Protein AF-A0A9P6LUV6-F1 (afdb_monomer_lite)

Structure (mmCIF, N/CA/C/O backbone):
data_AF-A0A9P6LUV6-F1
#
_entry.id   AF-A0A9P6LUV6-F1
#
loop_
_atom_site.group_PDB
_atom_site.id
_atom_site.type_symbol
_atom_site.label_atom_id
_atom_site.label_alt_id
_atom_site.label_comp_id
_atom_site.label_asym_id
_atom_site.label_entity_id
_atom_site.label_seq_id
_atom_site.pdbx_PDB_ins_code
_atom_site.Cartn_x
_atom_site.Cartn_y
_atom_site.Cartn_z
_atom_site.occupancy
_atom_site.B_iso_or_equiv
_atom_site.auth_seq_id
_atom_site.auth_comp_id
_atom_site.auth_asym_id
_atom_site.auth_atom_id
_atom_site.pdbx_PDB_model_num
ATOM 1 N N . MET A 1 1 ? -61.443 -3.914 53.512 1.00 52.66 1 MET A N 1
ATOM 2 C CA . MET A 1 1 ? -60.178 -4.677 53.406 1.00 52.66 1 MET A CA 1
ATOM 3 C C . MET A 1 1 ? -59.319 -4.069 52.284 1.00 52.66 1 MET A C 1
ATOM 5 O O . MET A 1 1 ? -58.610 -4.786 51.595 1.00 52.66 1 MET A O 1
ATOM 9 N N . ASP A 1 2 ? -59.320 -2.738 52.113 1.00 56.41 2 ASP A N 1
ATOM 10 C CA . ASP A 1 2 ? -59.067 -2.132 50.787 1.00 56.41 2 ASP A CA 1
ATOM 11 C C . ASP A 1 2 ? -57.888 -1.152 50.721 1.00 56.41 2 ASP A C 1
ATOM 13 O O . ASP A 1 2 ? -57.607 -0.589 49.670 1.00 56.41 2 ASP A O 1
ATOM 17 N N . GLU A 1 3 ? -57.140 -0.972 51.809 1.00 55.66 3 GLU A N 1
ATOM 18 C CA . GLU A 1 3 ? -55.989 -0.052 51.823 1.00 55.66 3 GLU A CA 1
ATOM 19 C C . GLU A 1 3 ? -54.694 -0.706 51.301 1.00 55.66 3 GLU A C 1
ATOM 21 O O . GLU A 1 3 ? -53.788 -0.035 50.806 1.00 55.66 3 GLU A O 1
ATOM 26 N N . ASN A 1 4 ? -54.611 -2.041 51.351 1.00 57.88 4 ASN A N 1
ATOM 27 C CA . ASN A 1 4 ? -53.446 -2.786 50.865 1.00 57.88 4 ASN A CA 1
ATOM 28 C C . ASN A 1 4 ? -53.439 -2.985 49.340 1.00 57.88 4 ASN A C 1
ATOM 30 O O . ASN A 1 4 ? -52.373 -3.194 48.764 1.00 57.88 4 ASN A O 1
ATOM 34 N N . LEU A 1 5 ? -54.591 -2.872 48.666 1.00 53.03 5 LEU A N 1
ATOM 35 C CA . LEU A 1 5 ? -54.688 -3.094 47.219 1.00 53.03 5 LEU A CA 1
ATOM 36 C C . LEU A 1 5 ? -54.265 -1.855 46.402 1.00 53.03 5 LEU A C 1
ATOM 38 O O . LEU A 1 5 ? -53.640 -1.993 45.352 1.00 53.03 5 LEU A O 1
ATOM 42 N N . GLN A 1 6 ? -54.494 -0.642 46.921 1.00 56.50 6 GLN A N 1
ATOM 43 C CA . GLN A 1 6 ? -54.059 0.610 46.277 1.00 56.50 6 GLN A CA 1
ATOM 44 C C . GLN A 1 6 ? -52.544 0.860 46.383 1.00 56.50 6 GLN A C 1
ATOM 46 O O . GLN A 1 6 ? -51.944 1.420 45.463 1.00 56.50 6 GLN A O 1
ATOM 51 N N . LYS A 1 7 ? -51.886 0.399 47.458 1.00 58.19 7 LYS A N 1
ATOM 52 C CA . LYS A 1 7 ? -50.418 0.497 47.591 1.00 58.19 7 LYS A CA 1
ATOM 53 C C . LYS A 1 7 ? -49.669 -0.409 46.611 1.00 58.19 7 LYS A C 1
ATOM 55 O O . LYS A 1 7 ? -48.604 -0.022 46.133 1.00 58.19 7 LYS A O 1
ATOM 60 N N . ALA A 1 8 ? -50.231 -1.569 46.267 1.00 56.84 8 ALA A N 1
ATOM 61 C CA . ALA A 1 8 ? -49.635 -2.469 45.281 1.00 56.84 8 ALA A CA 1
ATOM 62 C C . ALA A 1 8 ? -49.630 -1.843 43.871 1.00 56.84 8 ALA A C 1
ATOM 64 O O . ALA A 1 8 ? -48.589 -1.828 43.215 1.00 56.84 8 ALA A O 1
ATOM 65 N N . GLN A 1 9 ? -50.738 -1.218 43.454 1.00 53.16 9 GLN A N 1
ATOM 66 C CA . GLN A 1 9 ? -50.874 -0.612 42.120 1.00 53.16 9 GLN A CA 1
ATOM 67 C C . GLN A 1 9 ? -49.987 0.629 41.907 1.00 53.16 9 GLN A C 1
ATOM 69 O O . GLN A 1 9 ? -49.451 0.822 40.817 1.00 53.16 9 GLN A O 1
ATOM 74 N N . HIS A 1 10 ? -49.745 1.437 42.946 1.00 52.91 10 HIS A N 1
ATOM 75 C CA . HIS A 1 10 ? -48.827 2.582 42.853 1.00 52.91 10 HIS A CA 1
ATOM 76 C C . HIS A 1 10 ? -47.339 2.189 42.809 1.00 52.91 10 HIS A C 1
ATOM 78 O O . HIS A 1 10 ? -46.513 2.961 42.316 1.00 52.91 10 HIS A O 1
ATOM 84 N N . SER A 1 11 ? -46.981 1.001 43.308 1.00 54.53 11 SER A N 1
ATOM 85 C CA . SER A 1 11 ? -45.591 0.527 43.316 1.00 54.53 11 SER A CA 1
ATOM 86 C C . SER A 1 11 ? -45.115 0.004 41.953 1.00 54.53 11 SER A C 1
ATOM 88 O O . SER A 1 11 ? -43.935 0.142 41.634 1.00 54.53 11 SER A O 1
ATOM 90 N N . ASP A 1 12 ? -46.023 -0.512 41.118 1.00 54.44 12 ASP A N 1
ATOM 91 C CA . ASP A 1 12 ? -45.704 -0.992 39.764 1.00 54.44 12 ASP A CA 1
ATOM 92 C C . ASP A 1 12 ? -45.531 0.146 38.749 1.00 54.44 12 ASP A C 1
ATOM 94 O O . ASP A 1 12 ? -44.697 0.059 37.847 1.00 54.44 12 ASP A O 1
ATOM 98 N N . GLN A 1 13 ? -46.250 1.260 38.921 1.00 54.97 13 GLN A N 1
ATOM 99 C CA . GLN A 1 13 ? -46.172 2.402 38.001 1.00 54.97 13 GLN A CA 1
ATOM 100 C C . GLN A 1 13 ? -44.868 3.212 38.133 1.00 54.97 13 GLN A C 1
ATOM 102 O O . GLN A 1 13 ? -44.456 3.861 37.174 1.00 54.97 13 GLN A O 1
ATOM 107 N N . ARG A 1 14 ? -44.182 3.151 39.286 1.00 56.62 14 ARG A N 1
ATOM 108 C CA . ARG A 1 14 ? -42.862 3.785 39.486 1.00 56.62 14 ARG A CA 1
ATOM 109 C C . ARG A 1 14 ? -41.686 2.956 38.969 1.00 56.62 14 ARG A C 1
ATOM 111 O O . ARG A 1 14 ? -40.679 3.536 38.583 1.00 56.62 14 ARG A O 1
ATOM 118 N N . LYS A 1 15 ? -41.808 1.627 38.917 1.00 57.47 15 LYS A N 1
ATOM 119 C CA . LYS A 1 15 ? -40.708 0.743 38.492 1.00 57.47 15 LYS A CA 1
ATOM 120 C C . LYS A 1 15 ? -40.454 0.776 36.985 1.00 57.47 15 LYS A C 1
ATOM 122 O O . LYS A 1 15 ? -39.311 0.609 36.571 1.00 57.47 15 LYS A O 1
ATOM 127 N N . GLN A 1 16 ? -41.490 1.009 36.173 1.00 58.38 16 GLN A N 1
ATOM 128 C CA . GLN A 1 16 ? -41.382 1.053 34.707 1.00 58.38 16 GLN A CA 1
ATOM 129 C C . GLN A 1 16 ? -40.469 2.175 34.165 1.00 58.38 16 GLN A C 1
ATOM 131 O O . GLN A 1 16 ? -39.605 1.872 33.341 1.00 58.38 16 GLN A O 1
ATOM 136 N N . PRO A 1 17 ? -40.581 3.449 34.597 1.00 64.50 17 PRO A N 1
ATOM 137 C CA . PRO A 1 17 ? -39.689 4.501 34.104 1.00 64.50 17 PRO A CA 1
ATOM 138 C C . PRO A 1 17 ? -38.234 4.308 34.557 1.00 64.50 17 PRO A C 1
ATOM 140 O O . PRO A 1 17 ? -37.320 4.567 33.777 1.00 64.50 17 PRO A O 1
ATOM 143 N N . GLU A 1 18 ? -38.001 3.792 35.770 1.00 70.44 18 GLU A N 1
ATOM 144 C CA . GLU A 1 18 ? -36.648 3.502 36.268 1.00 70.44 18 GLU A CA 1
ATOM 145 C C . GLU A 1 18 ? -35.969 2.383 35.466 1.00 70.44 18 GLU A C 1
ATOM 147 O O . GLU A 1 18 ? -34.799 2.511 35.102 1.00 70.44 18 GLU A O 1
ATOM 152 N N . THR A 1 19 ? -36.705 1.324 35.101 1.00 75.00 19 THR A N 1
ATOM 153 C CA . THR A 1 19 ? -36.154 0.241 34.264 1.00 75.00 19 THR A CA 1
ATOM 154 C C . THR A 1 19 ? -35.864 0.694 32.834 1.00 75.00 19 THR A C 1
ATOM 156 O O . THR A 1 19 ? -34.840 0.294 32.272 1.00 75.00 19 THR A O 1
ATOM 159 N N . LEU A 1 20 ? -36.700 1.556 32.241 1.00 80.06 20 LEU A N 1
ATOM 160 C CA . LEU A 1 20 ? -36.419 2.128 30.918 1.00 80.06 20 LEU A CA 1
ATOM 161 C C . LEU A 1 20 ? -35.181 3.033 30.930 1.00 80.06 20 LEU A C 1
ATOM 163 O O . LEU A 1 20 ? -34.317 2.893 30.063 1.00 80.06 20 LEU A O 1
ATOM 167 N N . GLN A 1 21 ? -35.065 3.920 31.921 1.00 84.69 21 GLN A N 1
ATOM 168 C CA . GLN A 1 21 ? -33.916 4.820 32.062 1.00 84.69 21 GLN A CA 1
ATOM 169 C C . GLN A 1 21 ? -32.615 4.032 32.277 1.00 84.69 21 GLN A C 1
ATOM 171 O O . GLN A 1 21 ? -31.591 4.322 31.657 1.00 84.69 21 GLN A O 1
ATOM 176 N N . GLN A 1 22 ? -32.659 2.995 33.117 1.00 85.50 22 GLN A N 1
ATOM 177 C CA . GLN A 1 22 ? -31.510 2.131 33.374 1.00 85.50 22 GLN A CA 1
ATOM 178 C C . GLN A 1 22 ? -31.094 1.360 32.114 1.00 85.50 22 GLN A C 1
ATOM 180 O O . GLN A 1 22 ? -29.905 1.289 31.808 1.00 85.50 22 GLN A O 1
ATOM 185 N N . THR A 1 23 ? -32.062 0.873 31.330 1.00 86.12 23 THR A N 1
ATOM 186 C CA . THR A 1 23 ? -31.795 0.190 30.053 1.00 86.12 23 THR A CA 1
ATOM 187 C C . THR A 1 23 ? -31.146 1.125 29.030 1.00 86.12 23 THR A C 1
ATOM 189 O O . THR A 1 23 ? -30.171 0.738 28.386 1.00 86.12 23 THR A O 1
ATOM 192 N N . GLN A 1 24 ? -31.630 2.366 28.903 1.00 86.81 24 GLN A N 1
ATOM 193 C CA . GLN A 1 24 ? -31.036 3.362 28.002 1.00 86.81 24 GLN A CA 1
ATOM 194 C C . GLN A 1 24 ? -29.596 3.704 28.399 1.00 86.81 24 GLN A C 1
ATOM 196 O O . GLN A 1 24 ? -28.708 3.709 27.546 1.00 86.81 24 GLN A O 1
ATOM 201 N N . ASN A 1 25 ? -29.341 3.909 29.694 1.00 91.12 25 ASN A N 1
ATOM 202 C CA . ASN A 1 25 ? -27.996 4.195 30.192 1.00 91.12 25 ASN A CA 1
ATOM 203 C C . ASN A 1 25 ? -27.034 3.024 29.940 1.00 91.12 25 ASN A C 1
ATOM 205 O O . ASN A 1 25 ? -25.906 3.241 29.498 1.00 91.12 25 ASN A O 1
ATOM 209 N N . SER A 1 26 ? -27.476 1.780 30.157 1.00 91.38 26 SER A N 1
ATOM 210 C CA . SER A 1 26 ? -26.666 0.591 29.861 1.00 91.38 26 SER A CA 1
ATOM 211 C C . SER A 1 26 ? -26.374 0.442 28.367 1.00 91.38 26 SER A C 1
ATOM 213 O O . SER A 1 26 ? -25.242 0.128 28.002 1.00 91.38 26 SER A O 1
ATOM 215 N N . GLN A 1 27 ? -27.346 0.713 27.489 1.00 91.38 27 GLN A N 1
ATOM 216 C CA . GLN A 1 27 ? -27.121 0.702 26.037 1.00 91.38 27 GLN A CA 1
ATOM 217 C C . GLN A 1 27 ? -26.120 1.781 25.608 1.00 91.38 27 GLN A C 1
ATOM 219 O O . GLN A 1 27 ? -25.226 1.510 24.806 1.00 91.38 27 GLN A O 1
ATOM 224 N N . GLN A 1 28 ? -26.223 2.987 26.172 1.00 92.00 28 GLN A N 1
ATOM 225 C CA . GLN A 1 28 ? -25.300 4.079 25.872 1.00 92.00 28 GLN A CA 1
ATOM 226 C C . GLN A 1 28 ? -23.874 3.771 26.352 1.00 92.00 28 GLN A C 1
ATOM 228 O O . GLN A 1 28 ? -22.917 4.022 25.620 1.00 92.00 28 GLN A O 1
ATOM 233 N N . GLN A 1 29 ? -23.722 3.171 27.537 1.00 93.06 29 GLN A N 1
ATOM 234 C CA . GLN A 1 29 ? -22.423 2.713 28.042 1.00 93.06 29 GLN A CA 1
ATOM 235 C C . GLN A 1 29 ? -21.821 1.611 27.165 1.00 93.06 29 GLN A C 1
ATOM 237 O O . GLN A 1 29 ? -20.643 1.683 26.823 1.00 93.06 29 GLN A O 1
ATOM 242 N N . GLN A 1 30 ? -22.620 0.625 26.742 1.00 93.19 30 GLN A N 1
ATOM 243 C CA . GLN A 1 30 ? -22.154 -0.423 25.827 1.00 93.19 30 GLN A CA 1
ATOM 244 C C . GLN A 1 30 ? -21.704 0.153 24.482 1.00 93.19 30 GLN A C 1
ATOM 246 O O . GLN A 1 30 ? -20.678 -0.265 23.947 1.00 93.19 30 GLN A O 1
ATOM 251 N N . LEU A 1 31 ? -22.438 1.128 23.938 1.00 92.94 31 LEU A N 1
ATOM 252 C CA . LEU A 1 31 ? -22.047 1.796 22.700 1.00 92.94 31 LEU A CA 1
ATOM 253 C C . LEU A 1 31 ? -20.719 2.546 22.865 1.00 92.94 31 LEU A C 1
ATOM 255 O O . LEU A 1 31 ? -19.841 2.417 22.015 1.00 92.94 31 LEU A O 1
ATOM 259 N N . GLN A 1 32 ? -20.542 3.277 23.969 1.00 91.75 32 GLN A N 1
ATOM 260 C CA . GLN A 1 32 ? -19.281 3.966 24.264 1.00 91.75 32 GLN A CA 1
ATOM 261 C C . GLN A 1 32 ? -18.108 2.992 24.397 1.00 91.75 32 GLN A C 1
ATOM 263 O O . GLN A 1 32 ? -17.051 3.246 23.826 1.00 91.75 32 GLN A O 1
ATOM 268 N N . GLN A 1 33 ? -18.301 1.863 25.084 1.00 92.31 33 GLN A N 1
ATOM 269 C CA . GLN A 1 33 ? -17.275 0.824 25.202 1.00 92.31 33 GLN A CA 1
ATOM 270 C C . GLN A 1 33 ? -16.895 0.245 23.837 1.00 92.31 33 GLN A C 1
ATOM 272 O O . GLN A 1 33 ? -15.712 0.092 23.553 1.00 92.31 33 GLN A O 1
ATOM 277 N N . ARG A 1 34 ? -17.870 -0.013 22.955 1.00 89.69 34 ARG A N 1
ATOM 278 C CA . ARG A 1 34 ? -17.589 -0.501 21.594 1.00 89.69 34 ARG A CA 1
ATOM 279 C C . ARG A 1 34 ? -16.807 0.512 20.764 1.00 89.69 34 ARG A C 1
ATOM 281 O O . ARG A 1 34 ? -15.860 0.124 20.093 1.00 89.69 34 ARG A O 1
ATOM 288 N N . ILE A 1 35 ? -17.178 1.791 20.830 1.00 88.94 35 ILE A N 1
ATOM 289 C CA . ILE A 1 35 ? -16.465 2.864 20.120 1.00 88.94 35 ILE A CA 1
ATOM 290 C C . ILE A 1 35 ? -15.017 2.962 20.616 1.00 88.94 35 ILE A C 1
ATOM 292 O O . ILE A 1 35 ? -14.101 3.083 19.808 1.00 88.94 35 ILE A O 1
ATOM 296 N N . GLN A 1 36 ? -14.804 2.883 21.932 1.00 90.25 36 GLN A N 1
ATOM 297 C CA . GLN A 1 36 ? -13.462 2.905 22.516 1.00 90.25 36 GLN A CA 1
ATOM 298 C C . GLN A 1 36 ? -12.642 1.682 22.106 1.00 90.25 36 GLN A C 1
ATOM 300 O O . GLN A 1 36 ? -11.489 1.846 21.720 1.00 90.25 36 GLN A O 1
ATOM 305 N N . GLN A 1 37 ? -13.238 0.487 22.124 1.00 86.12 37 GLN A N 1
ATOM 306 C CA . GLN A 1 37 ? -12.559 -0.732 21.693 1.00 86.12 37 GLN A CA 1
ATOM 307 C C . GLN A 1 37 ? -12.126 -0.632 20.227 1.00 86.12 37 GLN A C 1
ATOM 309 O O . GLN A 1 37 ? -10.956 -0.819 19.927 1.00 86.12 37 GLN A O 1
ATOM 314 N N . GLN A 1 38 ? -13.027 -0.222 19.330 1.00 78.56 38 GLN A N 1
ATOM 315 C CA . GLN A 1 38 ? -12.698 -0.038 17.912 1.00 78.56 38 GLN A CA 1
ATOM 316 C C . GLN A 1 38 ? -11.600 1.011 17.692 1.00 78.56 38 GLN A C 1
ATOM 318 O O . GLN A 1 38 ? -10.758 0.859 16.807 1.00 78.56 38 GLN A O 1
ATOM 323 N N . ALA A 1 39 ? -11.604 2.086 18.484 1.00 78.94 39 ALA A N 1
ATOM 324 C CA . ALA A 1 39 ? -10.550 3.090 18.427 1.00 78.94 39 ALA A CA 1
ATOM 325 C C . ALA A 1 39 ? -9.199 2.517 18.885 1.00 78.94 39 ALA A C 1
ATOM 327 O O . ALA A 1 39 ? -8.187 2.787 18.240 1.00 78.94 39 ALA A O 1
ATOM 328 N N . GLN A 1 40 ? -9.188 1.711 19.950 1.00 77.69 40 GLN A N 1
ATOM 329 C CA . GLN A 1 40 ? -7.978 1.064 20.452 1.00 77.69 40 GLN A CA 1
ATOM 330 C C . GLN A 1 40 ? -7.428 0.046 19.449 1.00 77.69 40 GLN A C 1
ATOM 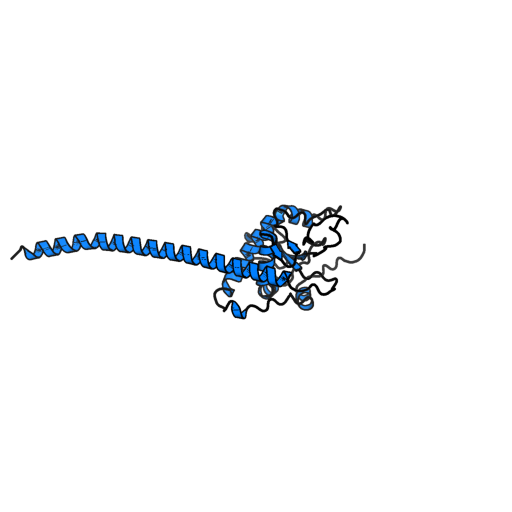332 O O . GLN A 1 40 ? -6.249 0.115 19.113 1.00 77.69 40 GLN A O 1
ATOM 337 N N . ASP A 1 41 ? -8.286 -0.804 18.883 1.00 75.88 41 ASP A N 1
ATOM 338 C CA . ASP A 1 41 ? -7.900 -1.799 17.875 1.00 75.88 41 ASP A CA 1
ATOM 339 C C . ASP A 1 41 ? -7.228 -1.125 16.664 1.00 75.88 41 ASP A C 1
ATOM 341 O O . ASP A 1 41 ? -6.227 -1.607 16.131 1.00 75.88 41 ASP A O 1
ATOM 345 N N . LYS A 1 42 ? -7.736 0.048 16.256 1.00 76.12 42 LYS A N 1
ATOM 346 C CA . LYS A 1 42 ? -7.147 0.846 15.173 1.00 76.12 42 LYS A CA 1
ATOM 347 C C . LYS A 1 42 ? -5.772 1.411 15.537 1.00 76.12 42 LYS A C 1
ATOM 349 O O . LYS A 1 42 ? -4.893 1.458 14.677 1.00 76.12 42 LYS A O 1
ATOM 354 N N . ILE A 1 43 ? -5.585 1.862 16.777 1.00 77.00 43 ILE A N 1
ATOM 355 C CA . ILE A 1 43 ? -4.285 2.350 17.261 1.00 77.00 43 ILE A CA 1
ATOM 356 C C . ILE A 1 43 ? -3.274 1.203 17.268 1.00 77.00 43 ILE A C 1
ATOM 358 O O . ILE A 1 43 ? -2.185 1.347 16.711 1.00 77.00 43 ILE A O 1
ATOM 362 N N . ASP A 1 44 ? -3.649 0.058 17.833 1.00 74.31 44 ASP A N 1
ATOM 363 C CA . ASP A 1 44 ? -2.780 -1.114 17.926 1.00 74.31 44 ASP A CA 1
ATOM 364 C C . ASP A 1 44 ? -2.373 -1.598 16.527 1.00 74.31 44 ASP A C 1
ATOM 366 O O . ASP A 1 44 ? -1.195 -1.849 16.260 1.00 74.31 44 ASP A O 1
ATOM 370 N N . TYR A 1 45 ? -3.319 -1.609 15.586 1.00 75.00 45 TYR A N 1
ATOM 371 C CA . TYR A 1 45 ? -3.061 -1.922 14.184 1.00 75.00 45 TYR A CA 1
ATOM 372 C C . TYR A 1 45 ? -2.054 -0.963 13.525 1.00 75.00 45 TYR A C 1
ATOM 374 O O . TYR A 1 45 ? -1.108 -1.398 12.860 1.00 75.00 45 TYR A O 1
ATOM 382 N N . GLN A 1 46 ? -2.199 0.346 13.748 1.00 74.75 46 GLN A N 1
ATOM 383 C CA . GLN A 1 46 ? -1.258 1.342 13.224 1.00 74.75 46 GLN A CA 1
ATOM 384 C C . GLN A 1 46 ? 0.145 1.191 13.821 1.00 74.75 46 GLN A C 1
ATOM 386 O O . GLN A 1 46 ? 1.136 1.338 13.101 1.00 74.75 46 GLN A O 1
ATOM 391 N N . ILE A 1 47 ? 0.243 0.861 15.112 1.00 79.50 47 ILE A N 1
ATOM 392 C CA . ILE A 1 47 ? 1.523 0.575 15.771 1.00 79.50 47 ILE A CA 1
ATOM 393 C C . ILE A 1 47 ? 2.194 -0.631 15.107 1.00 79.50 47 ILE A C 1
ATOM 395 O O . ILE A 1 47 ? 3.381 -0.565 14.778 1.00 79.50 47 ILE A O 1
ATOM 399 N N . VAL A 1 48 ? 1.443 -1.705 14.845 1.00 76.94 48 VAL A N 1
ATOM 400 C CA . VAL A 1 48 ? 1.962 -2.904 14.166 1.00 76.94 48 VAL A CA 1
ATOM 401 C C . VAL A 1 48 ? 2.509 -2.565 12.780 1.00 76.94 48 VAL A C 1
ATOM 403 O O . VAL A 1 48 ? 3.622 -2.974 12.443 1.00 76.94 48 VAL A O 1
ATOM 406 N N . ILE A 1 49 ? 1.774 -1.782 11.988 1.00 74.31 49 ILE A N 1
ATOM 407 C CA . ILE A 1 49 ? 2.248 -1.326 10.674 1.00 74.31 49 ILE A CA 1
ATOM 408 C C . ILE A 1 49 ? 3.542 -0.522 10.810 1.00 74.31 49 ILE A C 1
ATOM 410 O O . ILE A 1 49 ? 4.505 -0.781 10.087 1.00 74.31 49 ILE A O 1
ATOM 414 N N . HIS A 1 50 ? 3.595 0.422 11.753 1.00 75.94 50 HIS A N 1
ATOM 415 C CA . HIS A 1 50 ? 4.779 1.250 11.959 1.00 75.94 50 HIS A CA 1
ATOM 416 C C . HIS A 1 50 ? 6.012 0.407 12.309 1.00 75.94 50 HIS A C 1
ATOM 418 O O . HIS A 1 50 ? 7.081 0.599 11.728 1.00 75.94 50 HIS A O 1
ATOM 424 N N . LEU A 1 51 ? 5.862 -0.572 13.205 1.00 76.62 51 LEU A N 1
ATOM 425 C CA . LEU A 1 51 ? 6.941 -1.490 13.576 1.00 76.62 51 LEU A CA 1
ATOM 426 C C . LEU A 1 51 ? 7.434 -2.318 12.380 1.00 76.62 51 LEU A C 1
ATOM 428 O O . LEU A 1 51 ? 8.640 -2.514 12.225 1.00 76.62 51 LEU A O 1
ATOM 432 N N . ARG A 1 52 ? 6.532 -2.755 11.494 1.00 77.44 52 ARG A N 1
ATOM 433 C CA . ARG A 1 52 ? 6.909 -3.484 10.270 1.00 77.44 52 ARG A CA 1
ATOM 434 C C . ARG A 1 52 ? 7.683 -2.616 9.290 1.00 77.44 52 ARG A C 1
ATOM 436 O O . ARG A 1 52 ? 8.677 -3.077 8.735 1.00 77.44 52 ARG A O 1
ATOM 443 N N . ILE A 1 53 ? 7.271 -1.362 9.116 1.00 79.00 53 ILE A N 1
ATOM 444 C CA . ILE A 1 53 ? 8.000 -0.395 8.287 1.00 79.00 53 ILE A CA 1
ATOM 445 C C . ILE A 1 53 ? 9.428 -0.219 8.817 1.00 79.00 53 ILE A C 1
ATOM 447 O O . ILE A 1 53 ? 10.384 -0.297 8.046 1.00 79.00 53 ILE A O 1
ATOM 451 N N . GLN A 1 54 ? 9.584 -0.049 10.134 1.00 75.56 54 GLN A N 1
ATOM 452 C CA . GLN A 1 54 ? 10.903 0.056 10.765 1.00 75.56 54 GLN A CA 1
ATOM 453 C C . GLN A 1 54 ? 11.753 -1.193 10.499 1.00 75.56 54 GLN A C 1
ATOM 455 O O . GLN A 1 54 ? 12.913 -1.069 10.115 1.00 75.56 54 GLN A O 1
ATOM 460 N N . ALA A 1 55 ? 11.191 -2.395 10.654 1.00 74.94 55 ALA A N 1
ATOM 461 C CA . ALA A 1 55 ? 11.911 -3.646 10.404 1.00 74.94 55 ALA A CA 1
ATOM 462 C C . ALA A 1 55 ? 12.377 -3.778 8.941 1.00 74.94 55 ALA A C 1
ATOM 464 O O . ALA A 1 55 ? 13.530 -4.133 8.683 1.00 74.94 55 ALA A O 1
ATOM 465 N N . LEU A 1 56 ? 11.509 -3.436 7.984 1.00 75.12 56 LEU A N 1
ATOM 466 C CA . LEU A 1 56 ? 11.816 -3.491 6.552 1.00 75.12 56 LEU A CA 1
ATOM 467 C C . LEU A 1 56 ? 12.955 -2.541 6.177 1.00 75.12 56 LEU A C 1
ATOM 469 O O . LEU A 1 56 ? 13.895 -2.943 5.494 1.00 75.12 56 LEU A O 1
ATOM 473 N N . LEU A 1 57 ? 12.905 -1.304 6.672 1.00 72.50 57 LEU A N 1
ATOM 474 C CA . LEU A 1 57 ? 13.906 -0.281 6.370 1.00 72.50 57 LEU A CA 1
ATOM 475 C C . LEU A 1 57 ? 15.228 -0.487 7.132 1.00 72.50 57 LEU A C 1
ATOM 477 O O . LEU A 1 57 ? 16.286 -0.135 6.618 1.00 72.50 57 LEU A O 1
ATOM 481 N N . ASN A 1 58 ? 15.194 -1.088 8.327 1.00 71.62 58 ASN A N 1
ATOM 482 C CA . ASN A 1 58 ? 16.398 -1.418 9.104 1.00 71.62 58 ASN A CA 1
ATOM 483 C C . ASN A 1 58 ? 17.118 -2.682 8.610 1.00 71.62 58 ASN A C 1
ATOM 485 O O . ASN A 1 58 ? 18.222 -2.974 9.073 1.00 71.62 58 ASN A O 1
ATOM 489 N N . THR A 1 59 ? 16.525 -3.446 7.689 1.00 67.81 59 THR A N 1
ATOM 490 C CA . THR A 1 59 ? 17.194 -4.614 7.110 1.00 67.81 59 THR A CA 1
ATOM 491 C C . THR A 1 59 ? 18.393 -4.132 6.287 1.00 67.81 59 THR A C 1
ATOM 493 O O . THR A 1 59 ? 18.202 -3.337 5.359 1.00 67.81 59 THR A O 1
ATOM 496 N N . PRO A 1 60 ? 19.630 -4.578 6.584 1.00 59.03 60 PRO A N 1
ATOM 497 C CA . PRO A 1 60 ? 20.814 -4.086 5.896 1.00 59.03 60 PRO A CA 1
ATOM 498 C C . PRO A 1 60 ? 20.668 -4.321 4.395 1.00 59.03 60 PRO A C 1
ATOM 500 O O . PRO A 1 60 ? 20.393 -5.434 3.946 1.00 59.03 60 PRO A O 1
ATOM 503 N N . SER A 1 61 ? 20.825 -3.252 3.620 1.00 56.50 61 SER A N 1
ATOM 504 C CA . SER A 1 61 ? 21.002 -3.328 2.176 1.00 56.50 61 SER A CA 1
ATOM 505 C C . SER A 1 61 ? 22.294 -4.097 1.920 1.00 56.50 61 SER A C 1
ATOM 507 O O . SER A 1 61 ? 23.382 -3.528 1.995 1.00 56.50 61 SER A O 1
ATOM 509 N N . GLN A 1 62 ? 22.196 -5.406 1.675 1.00 52.47 62 GLN A N 1
ATOM 510 C CA . GLN A 1 62 ? 23.275 -6.118 0.995 1.00 52.47 62 GLN A CA 1
ATOM 511 C C . GLN A 1 62 ? 23.524 -5.396 -0.335 1.00 52.47 62 GLN A C 1
ATOM 513 O O . GLN A 1 62 ? 22.585 -4.841 -0.904 1.00 52.47 62 GLN A O 1
ATOM 518 N N . GLU A 1 63 ? 24.768 -5.371 -0.810 1.00 48.91 63 GLU A N 1
ATOM 519 C CA . GLU A 1 63 ? 25.223 -4.697 -2.041 1.00 48.91 63 GLU A CA 1
ATOM 520 C C . GLU A 1 63 ? 24.627 -5.302 -3.336 1.00 48.91 63 GLU A C 1
ATOM 522 O O . GLU A 1 63 ? 25.296 -5.448 -4.355 1.00 48.91 63 GLU A O 1
ATOM 527 N N . LEU A 1 64 ? 23.363 -5.709 -3.313 1.00 48.22 64 LEU A N 1
ATOM 528 C CA . LEU A 1 64 ? 22.628 -6.220 -4.448 1.00 48.22 64 LEU A CA 1
ATOM 529 C C . LEU A 1 64 ? 21.989 -5.044 -5.175 1.00 48.22 64 LEU A C 1
ATOM 531 O O . LEU A 1 64 ? 21.236 -4.255 -4.612 1.00 48.22 64 LEU A O 1
ATOM 535 N N . THR A 1 65 ? 22.268 -4.965 -6.468 1.00 52.91 65 THR A N 1
ATOM 536 C CA . THR A 1 65 ? 21.771 -3.968 -7.427 1.00 52.91 65 THR A CA 1
ATOM 537 C C . THR A 1 65 ? 20.251 -4.043 -7.654 1.00 52.91 65 THR A C 1
ATOM 539 O O . THR A 1 65 ? 19.733 -3.427 -8.581 1.00 52.91 65 THR A O 1
ATOM 542 N N . ILE A 1 66 ? 19.531 -4.837 -6.858 1.00 56.09 66 ILE A N 1
ATOM 543 C CA . ILE A 1 66 ? 18.163 -5.255 -7.135 1.00 56.09 66 ILE A CA 1
ATOM 544 C C . ILE A 1 66 ? 17.191 -4.514 -6.207 1.00 56.09 66 ILE A C 1
ATOM 546 O O . ILE A 1 66 ? 17.328 -4.618 -4.985 1.00 56.09 66 ILE A O 1
ATOM 550 N N . PRO A 1 67 ? 16.193 -3.791 -6.747 1.00 63.12 67 PRO A N 1
ATOM 551 C CA . PRO A 1 67 ? 15.185 -3.121 -5.934 1.00 63.12 67 PRO A CA 1
ATOM 552 C C . PRO A 1 67 ? 14.382 -4.130 -5.104 1.00 63.12 67 PRO A C 1
ATOM 554 O O . PRO A 1 67 ? 13.720 -5.013 -5.647 1.00 63.12 67 PRO A O 1
ATOM 557 N N . ARG A 1 68 ? 14.431 -3.995 -3.776 1.00 75.75 68 ARG A N 1
ATOM 558 C CA . ARG A 1 68 ? 13.727 -4.877 -2.820 1.00 75.75 68 ARG A CA 1
ATOM 559 C C . ARG A 1 68 ? 12.382 -4.332 -2.342 1.00 75.75 68 ARG A C 1
ATOM 561 O O . ARG A 1 68 ? 11.593 -5.057 -1.740 1.00 75.75 68 ARG A O 1
ATOM 568 N N . LEU A 1 69 ? 12.148 -3.043 -2.561 1.00 84.38 69 LEU A N 1
ATOM 569 C CA . LEU A 1 69 ? 10.925 -2.357 -2.178 1.00 84.38 69 LEU A CA 1
ATOM 570 C C . LEU A 1 69 ? 10.031 -2.217 -3.401 1.00 84.38 69 LEU A C 1
ATOM 572 O O . LEU A 1 69 ? 10.495 -1.811 -4.467 1.00 84.38 69 LEU A O 1
ATOM 576 N N . PHE A 1 70 ? 8.750 -2.525 -3.248 1.00 89.44 70 PHE A N 1
ATOM 577 C CA . PHE A 1 70 ? 7.770 -2.297 -4.298 1.00 89.44 70 PHE A CA 1
ATOM 578 C C . PHE A 1 70 ? 6.409 -1.915 -3.733 1.00 89.44 70 PHE A C 1
ATOM 580 O O . PHE A 1 70 ? 6.051 -2.242 -2.603 1.00 89.44 70 PHE A O 1
ATOM 587 N N . ILE A 1 71 ? 5.637 -1.234 -4.568 1.00 91.19 71 ILE A N 1
ATOM 588 C CA . ILE A 1 71 ? 4.243 -0.878 -4.334 1.00 91.19 71 ILE A CA 1
ATOM 589 C C . ILE A 1 71 ? 3.396 -1.497 -5.438 1.00 91.19 71 ILE A C 1
ATOM 591 O O . ILE A 1 71 ? 3.877 -1.719 -6.547 1.00 91.19 71 ILE A O 1
ATOM 595 N N . VAL A 1 72 ? 2.128 -1.764 -5.154 1.00 91.50 72 VAL A N 1
ATOM 596 C CA . VAL A 1 72 ? 1.171 -2.226 -6.160 1.00 91.50 72 VAL A CA 1
ATOM 597 C C . VAL A 1 72 ? 0.030 -1.232 -6.201 1.00 91.50 72 VAL A C 1
ATOM 599 O O . VAL A 1 72 ? -0.538 -0.921 -5.159 1.00 91.50 72 VAL A O 1
ATOM 602 N N . LEU A 1 73 ? -0.272 -0.716 -7.390 1.00 90.19 73 LEU A N 1
ATOM 603 C CA . LEU A 1 73 ? -1.358 0.237 -7.599 1.00 90.19 73 LEU A CA 1
ATOM 604 C C . LEU A 1 73 ? -2.340 -0.302 -8.637 1.00 90.19 73 LEU A C 1
ATOM 606 O O . LEU A 1 73 ? -1.918 -0.978 -9.586 1.00 90.19 73 LEU A O 1
ATOM 610 N N . PRO A 1 74 ? -3.632 0.027 -8.502 1.00 88.88 74 PRO A N 1
ATOM 611 C CA . PRO A 1 74 ? -4.602 -0.303 -9.521 1.00 88.88 74 PRO A CA 1
ATOM 612 C C . PRO A 1 74 ? -4.348 0.476 -10.822 1.00 88.88 74 PRO A C 1
ATOM 614 O O . PRO A 1 74 ? -3.819 1.590 -10.810 1.00 88.88 74 PRO A O 1
ATOM 617 N N . THR A 1 75 ? -4.712 -0.107 -11.966 1.00 83.31 75 THR A N 1
ATOM 618 C CA . THR A 1 75 ? -4.521 0.505 -13.296 1.00 83.31 75 THR A CA 1
ATOM 619 C C . THR A 1 75 ? -5.641 1.468 -13.688 1.00 83.31 75 THR A C 1
ATOM 621 O O . THR A 1 75 ? -5.450 2.280 -14.590 1.00 83.31 75 THR A O 1
ATOM 624 N N . ASP A 1 76 ? -6.785 1.420 -13.001 1.00 72.44 76 ASP A N 1
ATOM 625 C CA . ASP A 1 76 ? -7.950 2.272 -13.245 1.00 72.44 76 ASP A CA 1
ATOM 626 C C . ASP A 1 76 ? -8.492 2.833 -11.923 1.00 72.44 76 ASP A C 1
ATOM 628 O O . ASP A 1 76 ? -8.625 2.124 -10.931 1.00 72.44 76 ASP A O 1
ATOM 632 N N . THR A 1 77 ? -8.878 4.106 -11.943 1.00 61.50 77 THR A N 1
ATOM 633 C CA . THR A 1 77 ? -9.571 4.805 -10.852 1.00 61.50 77 THR A CA 1
ATOM 634 C C . THR A 1 77 ? -10.958 4.230 -10.533 1.00 61.50 77 THR A C 1
ATOM 636 O O . THR A 1 77 ? -11.485 4.470 -9.452 1.00 61.50 77 THR A O 1
ATOM 639 N N . GLY A 1 78 ? -11.580 3.476 -11.442 1.00 58.56 78 GLY A N 1
ATOM 640 C CA . GLY A 1 78 ? -12.905 2.881 -11.239 1.00 58.56 78 GLY A CA 1
ATOM 641 C C . GLY A 1 78 ? -12.925 1.522 -10.533 1.00 58.56 78 GLY A C 1
ATOM 642 O O . GLY A 1 78 ? -14.000 0.932 -10.434 1.00 58.56 78 GLY A O 1
ATOM 643 N N . PHE A 1 79 ? -11.783 0.983 -10.091 1.00 64.94 79 PHE A N 1
ATOM 644 C CA . PHE A 1 79 ? -11.703 -0.436 -9.719 1.00 64.94 79 PHE A CA 1
ATOM 645 C C . PHE A 1 79 ? -12.571 -0.824 -8.505 1.00 64.94 79 PHE A C 1
ATOM 647 O O . PHE A 1 79 ? -13.184 -1.887 -8.546 1.00 64.94 79 PHE A O 1
ATOM 654 N N . ILE A 1 80 ? -12.711 0.033 -7.482 1.00 58.19 80 ILE A N 1
ATOM 655 C CA . ILE A 1 80 ? -13.571 -0.253 -6.309 1.00 58.19 80 ILE A CA 1
ATOM 656 C C . ILE A 1 80 ? -15.052 -0.317 -6.708 1.00 58.19 80 ILE A C 1
ATOM 658 O O . ILE A 1 80 ? -15.832 -1.075 -6.137 1.00 58.19 80 ILE A O 1
ATOM 662 N N . CYS A 1 81 ? -15.455 0.446 -7.727 1.00 52.50 81 CYS A N 1
ATOM 663 C CA . CYS A 1 81 ? -16.850 0.555 -8.151 1.00 52.50 81 CYS A CA 1
ATOM 664 C C . CYS A 1 81 ? -17.260 -0.465 -9.227 1.00 52.50 81 CYS A C 1
ATOM 666 O O . CYS A 1 81 ? -18.409 -0.442 -9.680 1.00 52.50 81 CYS A O 1
ATOM 668 N N . ARG A 1 82 ? -16.361 -1.353 -9.676 1.00 59.09 82 ARG A N 1
ATOM 669 C CA . ARG A 1 82 ? -16.687 -2.343 -10.714 1.00 59.09 82 ARG A CA 1
ATOM 670 C C . ARG A 1 82 ? -17.509 -3.496 -10.135 1.00 59.09 82 ARG A C 1
ATOM 672 O O . ARG A 1 82 ? -17.043 -4.260 -9.291 1.00 59.09 82 ARG A O 1
ATOM 679 N N . GLN A 1 83 ? -18.724 -3.677 -10.655 1.00 50.09 83 GLN A N 1
ATOM 680 C CA . GLN A 1 83 ? -19.514 -4.881 -10.393 1.00 50.09 83 GLN A CA 1
ATOM 681 C C . GLN A 1 83 ? -18.790 -6.100 -10.989 1.00 50.09 83 GLN A C 1
ATOM 683 O O . GLN A 1 83 ? -18.641 -6.200 -12.206 1.00 50.09 83 GLN A O 1
ATOM 688 N N . GLY A 1 84 ? -18.313 -7.005 -10.130 1.00 56.62 84 GLY A N 1
ATOM 689 C CA . GLY A 1 84 ? -17.597 -8.225 -10.532 1.00 56.62 84 GLY A CA 1
ATOM 690 C C . GLY A 1 84 ? -16.194 -8.396 -9.940 1.00 56.62 84 GLY A C 1
ATOM 691 O O . GLY A 1 84 ? -15.569 -9.419 -10.203 1.00 56.62 84 GLY A O 1
ATOM 692 N N . GLY A 1 85 ? -15.723 -7.443 -9.128 1.00 56.47 85 GLY A N 1
ATOM 693 C CA . GLY A 1 85 ? -14.416 -7.513 -8.471 1.00 56.47 85 GLY A CA 1
ATOM 694 C C . GLY A 1 85 ? -13.231 -7.240 -9.411 1.00 56.47 85 GLY A C 1
ATOM 695 O O . GLY A 1 85 ? -13.420 -7.039 -10.616 1.00 56.47 85 GLY A O 1
ATOM 696 N N . PRO A 1 86 ? -12.000 -7.201 -8.873 1.00 57.62 86 PRO A N 1
ATOM 697 C CA . PRO A 1 86 ? -10.808 -6.883 -9.651 1.00 57.62 86 PRO A CA 1
ATOM 698 C C . PRO A 1 86 ? -10.475 -7.987 -10.664 1.00 57.62 86 PRO A C 1
ATOM 700 O O . PRO A 1 86 ? -10.465 -9.175 -10.336 1.00 57.62 86 PRO A O 1
ATOM 703 N N . ARG A 1 87 ? -10.153 -7.606 -11.900 1.00 56.88 87 ARG A N 1
ATOM 704 C CA . ARG A 1 87 ? -9.631 -8.487 -12.954 1.00 56.88 87 ARG A CA 1
ATOM 705 C C . ARG A 1 87 ? -8.103 -8.565 -12.891 1.00 56.88 87 ARG A C 1
ATOM 707 O O . ARG A 1 87 ? -7.428 -7.703 -12.347 1.00 56.88 87 ARG A O 1
ATOM 714 N N . VAL A 1 88 ? -7.538 -9.590 -13.530 1.00 51.28 88 VAL A N 1
ATOM 715 C CA . VAL A 1 88 ? -6.084 -9.852 -13.601 1.00 51.28 88 VAL A CA 1
ATOM 716 C C . VAL A 1 88 ? -5.280 -8.698 -14.242 1.00 51.28 88 VAL A C 1
ATOM 718 O O . VAL A 1 88 ? -4.084 -8.596 -14.028 1.00 51.28 88 VAL A O 1
ATOM 721 N N . ALA A 1 89 ? -5.915 -7.801 -15.006 1.00 55.72 89 ALA A N 1
ATOM 722 C CA . ALA A 1 89 ? -5.273 -6.622 -15.607 1.00 55.72 89 ALA A CA 1
ATOM 723 C C . ALA A 1 89 ? -5.406 -5.336 -14.762 1.00 55.72 89 ALA A C 1
ATOM 725 O O . ALA A 1 89 ? -5.054 -4.248 -15.224 1.00 55.72 89 ALA A O 1
ATOM 726 N N . ASP A 1 90 ? -5.934 -5.440 -13.541 1.00 77.94 90 ASP A N 1
ATOM 727 C CA . ASP A 1 90 ? -6.310 -4.266 -12.755 1.00 77.94 90 ASP A CA 1
ATOM 728 C C . ASP A 1 90 ? -5.188 -3.768 -11.837 1.00 77.94 90 ASP A C 1
ATOM 730 O O . ASP A 1 90 ? -5.386 -2.746 -11.199 1.00 77.94 90 ASP A O 1
ATOM 734 N N . PHE A 1 91 ? -4.016 -4.421 -11.786 1.00 88.06 91 PHE A N 1
ATOM 735 C CA . PHE A 1 91 ? -2.917 -4.036 -10.889 1.00 88.06 91 PHE A CA 1
ATOM 736 C C . PHE A 1 91 ? -1.548 -4.031 -11.569 1.00 88.06 91 PHE A C 1
ATOM 738 O O . PHE A 1 91 ? -1.212 -4.932 -12.343 1.00 88.06 91 PHE A O 1
ATOM 745 N N . ARG A 1 92 ? -0.726 -3.038 -11.212 1.00 90.38 92 ARG A N 1
ATOM 746 C CA . ARG A 1 92 ? 0.685 -2.951 -11.604 1.00 90.38 92 ARG A CA 1
ATOM 747 C C . ARG A 1 92 ? 1.593 -2.781 -10.394 1.00 90.38 92 ARG A C 1
ATOM 749 O O . ARG A 1 92 ? 1.292 -2.002 -9.491 1.00 90.38 92 ARG A O 1
ATOM 756 N N . LEU A 1 93 ? 2.710 -3.502 -10.412 1.00 91.19 93 LEU A N 1
ATOM 757 C CA . LEU A 1 93 ? 3.785 -3.431 -9.431 1.00 91.19 93 LEU A CA 1
ATOM 758 C C . LEU A 1 93 ? 4.845 -2.426 -9.882 1.00 91.19 93 LEU A C 1
ATOM 760 O O . LEU A 1 93 ? 5.380 -2.532 -10.984 1.00 91.19 93 LEU A O 1
ATOM 764 N N . TYR A 1 94 ? 5.195 -1.494 -9.003 1.00 87.75 94 TYR A N 1
ATOM 765 C CA . TYR A 1 94 ? 6.248 -0.505 -9.210 1.00 87.75 94 TYR A CA 1
ATOM 766 C C . TYR A 1 94 ? 7.332 -0.702 -8.160 1.00 87.75 94 TYR A C 1
ATOM 768 O O . TYR A 1 94 ? 7.042 -0.710 -6.965 1.00 87.75 94 TYR A O 1
ATOM 776 N N . PHE A 1 95 ? 8.579 -0.844 -8.591 1.00 86.31 95 PHE A N 1
ATOM 777 C CA . PHE A 1 95 ? 9.708 -0.887 -7.674 1.00 86.31 95 PHE A CA 1
ATOM 778 C C . PHE A 1 95 ? 10.017 0.514 -7.155 1.00 86.31 95 PHE A C 1
ATOM 780 O O . PHE A 1 95 ? 9.874 1.505 -7.872 1.00 86.31 95 PHE A O 1
ATOM 787 N N . LEU A 1 96 ? 10.482 0.593 -5.914 1.00 82.50 96 LEU A N 1
ATOM 788 C CA . LEU A 1 96 ? 11.007 1.817 -5.328 1.00 82.50 96 LEU A CA 1
ATOM 789 C C . LEU A 1 96 ? 12.541 1.791 -5.393 1.00 82.50 96 LEU A C 1
ATOM 791 O O . LEU A 1 96 ? 13.154 0.773 -5.069 1.00 82.50 96 LEU A O 1
ATOM 795 N N . CYS A 1 97 ? 13.168 2.897 -5.800 1.00 74.88 97 CYS A N 1
ATOM 796 C CA . CYS A 1 97 ? 14.607 3.082 -5.674 1.00 74.88 97 CYS A CA 1
ATOM 797 C C . CYS A 1 97 ? 14.969 3.710 -4.325 1.00 74.88 97 CYS A C 1
ATOM 799 O O . CYS A 1 97 ? 14.428 4.746 -3.943 1.00 74.88 97 CYS A O 1
ATOM 801 N N . GLU A 1 98 ? 15.978 3.137 -3.669 1.00 72.81 98 GLU A N 1
ATOM 802 C CA . GLU A 1 98 ? 16.664 3.668 -2.478 1.00 72.81 98 GLU A CA 1
ATOM 803 C C . GLU A 1 98 ? 17.898 4.519 -2.865 1.00 72.81 98 GLU A C 1
ATOM 805 O O . GLU A 1 98 ? 18.901 4.577 -2.156 1.00 72.81 98 GLU A O 1
ATOM 810 N N . CYS A 1 99 ? 17.870 5.133 -4.050 1.00 64.56 99 CYS A N 1
ATOM 811 C CA . CYS A 1 99 ? 19.001 5.805 -4.681 1.00 64.56 99 CYS A CA 1
ATOM 812 C C . CYS A 1 99 ? 19.499 7.012 -3.847 1.00 64.56 99 CYS A C 1
ATOM 814 O O . CYS A 1 99 ? 19.078 8.147 -4.060 1.00 64.56 99 CYS A O 1
ATOM 816 N N . GLY A 1 100 ? 20.454 6.792 -2.939 1.00 51.69 100 GLY A N 1
ATOM 817 C CA . GLY A 1 100 ? 21.046 7.838 -2.095 1.00 51.69 100 GLY A CA 1
ATOM 818 C C . GLY A 1 100 ? 22.171 8.664 -2.729 1.00 51.69 100 GLY A C 1
ATOM 819 O O . GLY A 1 100 ? 22.660 9.600 -2.104 1.00 51.69 100 GLY A O 1
ATOM 820 N N . THR A 1 101 ? 22.632 8.328 -3.938 1.00 48.81 101 THR A N 1
ATOM 821 C CA . THR A 1 101 ? 23.784 8.977 -4.604 1.00 48.81 101 THR A CA 1
ATOM 822 C C . THR A 1 101 ? 23.397 9.879 -5.776 1.00 48.81 101 THR A C 1
ATOM 824 O O . THR A 1 101 ? 24.123 10.832 -6.048 1.00 48.81 101 THR A O 1
ATOM 827 N N . HIS A 1 102 ? 22.258 9.642 -6.435 1.00 45.81 102 HIS A N 1
ATOM 828 C CA . HIS A 1 102 ? 21.797 10.444 -7.580 1.00 45.81 102 HIS A CA 1
ATOM 829 C C . HIS A 1 102 ? 21.110 11.758 -7.171 1.00 45.81 102 HIS A C 1
ATOM 831 O O . HIS A 1 102 ? 21.175 12.736 -7.907 1.00 45.81 102 HIS A O 1
ATOM 837 N N . THR A 1 103 ? 20.524 11.810 -5.975 1.00 42.22 103 THR A N 1
ATOM 838 C CA . THR A 1 103 ? 19.942 13.018 -5.354 1.00 42.22 103 THR A CA 1
ATOM 839 C C . THR A 1 103 ? 20.938 13.765 -4.463 1.00 42.22 103 THR 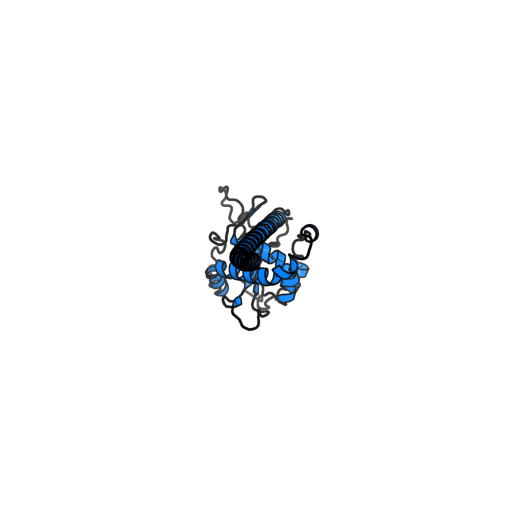A C 1
ATOM 841 O O . THR A 1 103 ? 20.701 14.898 -4.038 1.00 42.22 103 THR A O 1
ATOM 844 N N . ARG A 1 104 ? 22.103 13.163 -4.196 1.00 47.41 104 ARG A N 1
ATOM 845 C CA . ARG A 1 104 ? 23.159 13.746 -3.373 1.00 47.41 104 ARG A CA 1
ATOM 846 C C . ARG A 1 104 ? 23.966 14.733 -4.204 1.00 47.41 104 ARG A C 1
ATOM 848 O O . ARG A 1 104 ? 25.059 14.434 -4.684 1.00 47.41 104 ARG A O 1
ATOM 855 N N . THR A 1 105 ? 23.451 15.952 -4.349 1.00 49.66 105 THR A N 1
ATOM 856 C CA . THR A 1 105 ? 24.324 17.067 -4.735 1.00 49.66 105 THR A CA 1
ATOM 857 C C . THR A 1 105 ? 25.469 17.118 -3.719 1.00 49.66 105 THR A C 1
ATOM 859 O O . THR A 1 105 ? 25.247 16.951 -2.519 1.00 49.66 105 THR A O 1
ATOM 862 N N . LYS A 1 106 ? 26.715 17.261 -4.187 1.00 53.06 106 LYS A N 1
ATOM 863 C CA . LYS A 1 106 ? 27.949 16.984 -3.418 1.00 53.06 106 LYS A CA 1
ATOM 864 C C . LYS A 1 106 ? 28.108 17.758 -2.086 1.00 53.06 106 LYS A C 1
ATOM 866 O O . LYS A 1 106 ? 29.070 17.500 -1.377 1.00 53.06 106 LYS A O 1
ATOM 871 N N . ASN A 1 107 ? 27.169 18.636 -1.717 1.00 53.25 107 ASN A N 1
ATOM 872 C CA . ASN A 1 107 ? 27.182 19.469 -0.511 1.00 53.25 107 ASN A CA 1
ATOM 873 C C . ASN A 1 107 ? 25.882 19.466 0.325 1.00 53.25 107 ASN A C 1
ATOM 875 O O . ASN A 1 107 ? 25.787 20.242 1.277 1.00 53.25 107 ASN A O 1
ATOM 879 N N . THR A 1 108 ? 24.874 18.636 0.036 1.00 54.62 108 THR A N 1
ATOM 880 C CA . THR A 1 108 ? 23.615 18.651 0.810 1.00 54.62 108 THR A CA 1
ATOM 881 C C . THR A 1 108 ? 23.559 17.548 1.866 1.00 54.62 108 THR A C 1
ATOM 883 O O . THR A 1 108 ? 23.739 16.376 1.550 1.00 54.62 108 THR A O 1
ATOM 886 N N . LYS A 1 109 ? 23.230 17.909 3.118 1.00 59.03 109 LYS A N 1
ATOM 887 C CA . LYS A 1 109 ? 22.925 16.984 4.237 1.00 59.03 109 LYS A CA 1
ATOM 888 C C . LYS A 1 109 ? 21.552 16.294 4.098 1.00 59.03 109 LYS A C 1
ATOM 890 O O . LYS A 1 109 ? 20.974 15.887 5.101 1.00 59.03 109 LYS A O 1
ATOM 895 N N . ILE A 1 110 ? 20.992 16.243 2.891 1.00 58.88 110 ILE A N 1
ATOM 896 C CA . ILE A 1 110 ? 19.653 15.698 2.666 1.00 58.88 110 ILE A CA 1
ATOM 897 C C . ILE A 1 110 ? 19.753 14.170 2.778 1.00 58.88 110 ILE A C 1
ATOM 899 O O . ILE A 1 110 ? 20.607 13.586 2.102 1.00 58.88 110 ILE A O 1
ATOM 903 N N . PRO A 1 111 ? 18.954 13.533 3.653 1.00 61.69 111 PRO A N 1
ATOM 904 C CA . PRO A 1 111 ? 18.908 12.083 3.755 1.00 61.69 111 PRO A CA 1
ATOM 905 C C . PRO A 1 111 ? 18.531 11.440 2.413 1.00 61.69 111 PRO A C 1
ATOM 907 O O . PRO A 1 111 ? 17.791 12.049 1.640 1.00 61.69 111 PRO A O 1
ATOM 910 N N . PRO A 1 112 ? 19.014 10.223 2.124 1.00 63.53 112 PRO A N 1
ATOM 911 C CA . PRO A 1 112 ? 18.553 9.458 0.970 1.00 63.53 112 PRO A CA 1
ATOM 912 C C . PRO A 1 112 ? 17.023 9.299 0.995 1.00 63.53 112 PRO A C 1
ATOM 914 O O . PRO A 1 112 ? 16.451 8.880 2.005 1.00 63.53 112 PRO A O 1
ATOM 917 N N . GLU A 1 113 ? 16.382 9.653 -0.121 1.00 70.19 113 GLU A N 1
ATOM 918 C CA . GLU A 1 113 ? 14.930 9.598 -0.306 1.00 70.19 113 GLU A CA 1
ATOM 919 C C . GLU A 1 113 ? 14.546 8.398 -1.179 1.00 70.19 113 GLU A C 1
ATOM 921 O O . GLU A 1 113 ? 15.158 8.148 -2.223 1.00 70.19 113 GLU A O 1
ATOM 926 N N . VAL A 1 114 ? 13.519 7.663 -0.749 1.00 74.88 114 VAL A N 1
ATOM 927 C CA . VAL A 1 114 ? 12.943 6.552 -1.517 1.00 74.88 114 VAL A CA 1
ATOM 928 C C . VAL A 1 114 ? 11.972 7.103 -2.561 1.00 74.88 114 VAL A C 1
ATOM 930 O O . VAL A 1 114 ? 11.047 7.828 -2.204 1.00 74.88 114 VAL A O 1
ATOM 933 N N . HIS A 1 115 ? 12.140 6.729 -3.832 1.00 73.81 115 HIS A N 1
ATOM 934 C CA . HIS A 1 115 ? 11.260 7.158 -4.929 1.00 73.81 115 HIS A CA 1
ATOM 935 C C . HIS A 1 115 ? 10.786 6.004 -5.805 1.00 73.81 115 HIS A C 1
ATOM 937 O O . HIS A 1 115 ? 11.362 4.927 -5.776 1.00 73.81 115 HIS A O 1
ATOM 943 N N . ILE A 1 116 ? 9.741 6.215 -6.608 1.00 75.44 116 ILE A N 1
ATOM 944 C CA . ILE A 1 116 ? 9.276 5.206 -7.566 1.00 75.44 116 ILE A CA 1
ATOM 945 C C . ILE A 1 116 ? 10.270 5.144 -8.727 1.00 75.44 116 ILE A C 1
ATOM 947 O O . ILE A 1 116 ? 10.579 6.162 -9.347 1.00 75.44 116 ILE A O 1
ATOM 951 N N . SER A 1 117 ? 10.774 3.950 -9.020 1.00 73.00 117 SER A N 1
ATOM 952 C CA . SER A 1 117 ? 11.688 3.720 -10.135 1.00 73.00 117 SER A CA 1
ATOM 953 C C . SER A 1 117 ? 11.025 4.082 -11.468 1.00 73.00 117 SER A C 1
ATOM 955 O O . SER A 1 117 ? 9.833 3.856 -11.674 1.00 73.00 117 SER A O 1
ATOM 957 N N . LYS A 1 118 ? 11.812 4.624 -12.404 1.00 72.56 118 LYS A N 1
ATOM 958 C CA . LYS A 1 118 ? 11.351 5.074 -13.728 1.00 72.56 118 LYS A CA 1
ATOM 959 C C . LYS A 1 118 ? 11.039 3.890 -14.661 1.00 72.56 118 LYS A C 1
ATOM 961 O O . LYS A 1 118 ? 11.804 3.611 -15.575 1.00 72.56 118 LYS A O 1
ATOM 966 N N . HIS A 1 119 ? 9.933 3.186 -14.426 1.00 74.25 119 HIS A N 1
ATOM 967 C CA . HIS A 1 119 ? 9.418 2.133 -15.310 1.00 74.25 119 HIS A CA 1
ATOM 968 C C . HIS A 1 119 ? 7.882 2.126 -15.320 1.00 74.25 119 HIS A C 1
ATOM 970 O O . HIS A 1 119 ? 7.244 2.672 -14.421 1.00 74.25 119 HIS A O 1
ATOM 976 N N . GLU A 1 120 ? 7.266 1.498 -16.327 1.00 73.56 120 GLU A N 1
ATOM 977 C CA . GLU A 1 120 ? 5.801 1.511 -16.483 1.00 73.56 120 GLU A CA 1
ATOM 978 C C . GLU A 1 120 ? 5.033 0.722 -15.407 1.00 73.56 120 GLU A C 1
ATOM 980 O O . GLU A 1 120 ? 3.809 0.816 -15.313 1.00 73.56 120 GLU A O 1
ATOM 985 N N . GLY A 1 121 ? 5.747 -0.060 -14.603 1.00 83.25 121 GLY A N 1
ATOM 986 C CA . GLY A 1 121 ? 5.180 -1.047 -13.697 1.00 83.25 121 GLY A CA 1
ATOM 987 C C . GLY A 1 121 ? 4.906 -2.390 -14.379 1.00 83.25 121 GLY A C 1
ATOM 988 O O . GLY A 1 121 ? 4.544 -2.457 -15.554 1.00 83.25 121 GLY A O 1
ATOM 989 N N . TYR A 1 122 ? 5.058 -3.473 -13.626 1.00 87.19 122 TYR A N 1
ATOM 990 C CA . TYR A 1 122 ? 4.831 -4.840 -14.093 1.00 87.19 122 TYR A CA 1
ATOM 991 C C . TYR A 1 122 ? 3.384 -5.243 -13.849 1.00 87.19 122 TYR A C 1
ATOM 993 O O . TYR A 1 122 ? 2.873 -5.053 -12.745 1.00 87.19 122 TYR A O 1
ATOM 1001 N N . SER A 1 123 ? 2.718 -5.809 -14.851 1.00 89.00 123 SER A N 1
ATOM 1002 C CA . SER A 1 123 ? 1.360 -6.328 -14.674 1.00 89.00 123 SER A CA 1
ATOM 1003 C C . SER A 1 123 ? 1.373 -7.525 -13.719 1.00 89.00 123 SER A C 1
ATOM 1005 O O . SER A 1 123 ? 2.133 -8.474 -13.926 1.00 89.00 123 SER A O 1
ATOM 1007 N N . VAL A 1 124 ? 0.532 -7.488 -12.683 1.00 88.88 124 VAL A N 1
ATOM 1008 C CA . VAL A 1 124 ? 0.431 -8.572 -11.694 1.00 88.88 124 VAL A CA 1
ATOM 1009 C C . VAL A 1 124 ? -0.519 -9.650 -12.217 1.00 88.88 124 VAL A C 1
ATOM 1011 O O . VAL A 1 124 ? -1.725 -9.435 -12.318 1.00 88.88 124 VAL A O 1
ATOM 1014 N N . ASP A 1 125 ? 0.017 -10.820 -12.553 1.00 85.38 125 ASP A N 1
ATOM 1015 C CA . ASP A 1 125 ? -0.770 -12.015 -12.841 1.00 85.38 125 ASP A CA 1
ATOM 1016 C C . ASP A 1 125 ? -1.302 -12.655 -11.558 1.00 85.38 125 ASP A C 1
ATOM 1018 O O . ASP A 1 125 ? -0.734 -12.492 -10.478 1.00 85.38 125 ASP A O 1
ATOM 1022 N N . LYS A 1 126 ? -2.398 -13.415 -11.680 1.00 86.38 126 LYS A N 1
ATOM 1023 C CA . LYS A 1 126 ? -3.014 -14.145 -10.556 1.00 86.38 126 LYS A CA 1
ATOM 1024 C C . LYS A 1 126 ? -3.164 -13.276 -9.295 1.00 86.38 126 LYS A C 1
ATOM 1026 O O . LYS A 1 126 ? -2.824 -13.700 -8.192 1.00 86.38 126 LYS A O 1
ATOM 1031 N N . SER A 1 127 ? -3.692 -12.061 -9.461 1.00 86.75 127 SER A N 1
ATOM 1032 C CA . SER A 1 127 ? -3.768 -11.032 -8.411 1.00 86.75 127 SER A CA 1
ATOM 1033 C C . SER A 1 127 ? -4.308 -11.543 -7.072 1.00 86.75 127 SER A C 1
ATOM 1035 O O . SER A 1 127 ? -3.793 -11.163 -6.028 1.00 86.75 127 SER A O 1
ATOM 1037 N N . LYS A 1 128 ? -5.290 -12.452 -7.082 1.00 85.31 128 LYS A N 1
ATOM 1038 C CA . LYS A 1 128 ? -5.792 -13.088 -5.858 1.00 85.31 128 LYS A CA 1
ATOM 1039 C C . LYS A 1 128 ? -4.698 -13.856 -5.101 1.00 85.31 128 LYS A C 1
ATOM 1041 O O . LYS A 1 128 ? -4.489 -13.578 -3.931 1.00 85.31 128 LYS A O 1
ATOM 1046 N N . GLU A 1 129 ? -3.995 -14.779 -5.758 1.00 87.06 129 GLU A N 1
ATOM 1047 C CA . GLU A 1 129 ? -2.905 -15.558 -5.139 1.00 87.06 129 GLU A CA 1
ATOM 1048 C C . GLU A 1 129 ? -1.770 -14.638 -4.671 1.00 87.06 129 GLU A C 1
ATOM 1050 O O . GLU A 1 129 ? -1.227 -14.807 -3.580 1.00 87.06 129 GLU A O 1
ATOM 1055 N N . PHE A 1 130 ? -1.466 -13.615 -5.474 1.00 89.19 130 PHE A N 1
ATOM 1056 C CA . PHE A 1 130 ? -0.488 -12.598 -5.120 1.00 89.19 130 PHE A CA 1
ATOM 1057 C C . PHE A 1 130 ? -0.871 -11.861 -3.829 1.00 89.19 130 PHE A C 1
ATOM 1059 O O . PHE A 1 130 ? -0.035 -11.729 -2.942 1.00 89.19 130 PHE A O 1
ATOM 1066 N N . PHE A 1 131 ? -2.116 -11.394 -3.688 1.00 87.31 131 PHE A N 1
ATOM 1067 C CA . PHE A 1 131 ? -2.553 -10.668 -2.490 1.00 87.31 131 PHE A CA 1
ATOM 1068 C C . PHE A 1 131 ?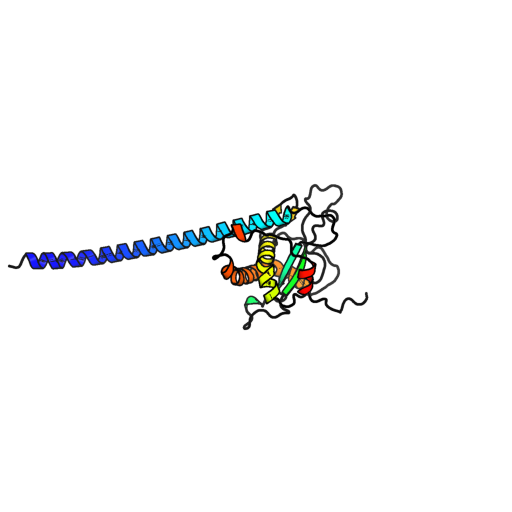 -2.805 -11.577 -1.288 1.00 87.31 131 PHE A C 1
ATOM 1070 O O . PHE A 1 131 ? -2.559 -11.141 -0.165 1.00 87.31 131 PHE A O 1
ATOM 1077 N N . ASP A 1 132 ? -3.194 -12.836 -1.502 1.00 84.50 132 ASP A N 1
ATOM 1078 C CA . ASP A 1 132 ? -3.261 -13.839 -0.434 1.00 84.50 132 ASP A CA 1
ATOM 1079 C C . ASP A 1 132 ? -1.870 -14.011 0.223 1.00 84.50 132 ASP A C 1
ATOM 1081 O O . ASP A 1 132 ? -1.771 -14.182 1.438 1.00 84.50 132 ASP A O 1
ATOM 1085 N N . LYS A 1 133 ? -0.782 -13.892 -0.558 1.00 84.81 133 LYS A N 1
ATOM 1086 C CA . LYS A 1 133 ? 0.605 -14.032 -0.079 1.00 84.81 133 LYS A CA 1
ATOM 1087 C C . LYS A 1 133 ? 1.262 -12.717 0.357 1.00 84.81 133 LYS A C 1
ATOM 1089 O O . LYS A 1 133 ? 1.844 -12.635 1.436 1.00 84.81 133 LYS A O 1
ATOM 1094 N N . TYR A 1 134 ? 1.202 -11.691 -0.486 1.00 87.62 134 TYR A N 1
ATOM 1095 C CA . TYR A 1 134 ? 1.922 -10.425 -0.324 1.00 87.62 134 TYR A CA 1
ATOM 1096 C C . TYR A 1 134 ? 1.038 -9.269 0.150 1.00 87.62 134 TYR A C 1
ATOM 1098 O O . TYR A 1 134 ? 1.563 -8.189 0.415 1.00 87.62 134 TYR A O 1
ATOM 1106 N N . GLY A 1 135 ? -0.275 -9.459 0.304 1.00 87.81 135 GLY A N 1
ATOM 1107 C CA . GLY A 1 135 ? -1.213 -8.421 0.752 1.00 87.81 135 GLY A CA 1
ATOM 1108 C C . G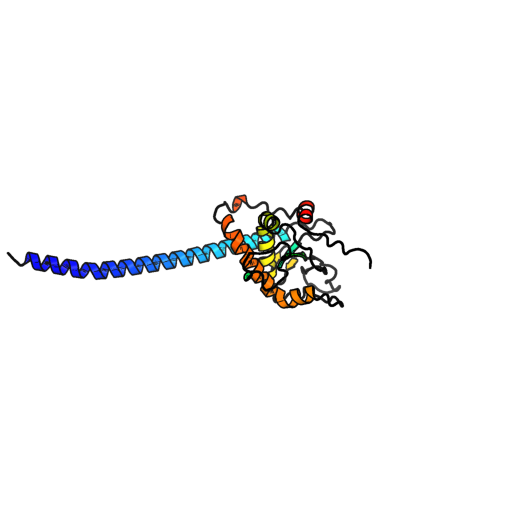LY A 1 135 ? -0.757 -7.679 2.014 1.00 87.81 135 GLY A C 1
ATOM 1109 O O . GLY A 1 135 ? -0.660 -6.453 1.973 1.00 87.81 135 GLY A O 1
ATOM 1110 N N . PRO A 1 136 ? -0.363 -8.379 3.097 1.00 85.56 136 PRO A N 1
ATOM 1111 C CA . PRO A 1 136 ? 0.235 -7.770 4.289 1.00 85.56 136 PRO A CA 1
ATOM 1112 C C . PRO A 1 136 ? 1.433 -6.851 4.015 1.00 85.56 136 PRO A C 1
ATOM 1114 O O . PRO A 1 136 ? 1.539 -5.763 4.590 1.00 85.56 136 PRO A O 1
ATOM 1117 N N . TYR A 1 137 ? 2.339 -7.285 3.136 1.00 87.31 137 TYR A N 1
ATOM 1118 C CA . TYR A 1 137 ? 3.512 -6.512 2.739 1.00 87.31 137 TYR A CA 1
ATOM 1119 C C . TYR A 1 137 ? 3.092 -5.276 1.939 1.00 87.31 137 TYR A C 1
ATOM 1121 O O . TYR A 1 137 ? 3.490 -4.164 2.281 1.00 87.31 137 TYR A O 1
ATOM 1129 N N . VAL A 1 138 ? 2.236 -5.450 0.926 1.00 90.31 138 VAL A N 1
ATOM 1130 C CA . VAL A 1 138 ? 1.754 -4.347 0.083 1.00 90.31 138 VAL A CA 1
ATOM 1131 C C . VAL A 1 138 ? 1.015 -3.315 0.927 1.00 90.31 138 VAL A C 1
ATOM 1133 O O . VAL A 1 138 ? 1.258 -2.125 0.765 1.00 90.31 138 VAL A O 1
ATOM 1136 N N . LEU A 1 139 ? 0.186 -3.749 1.877 1.00 88.62 139 LEU A N 1
ATOM 1137 C CA . LEU A 1 139 ? -0.533 -2.861 2.788 1.00 88.62 139 LEU A CA 1
ATOM 1138 C C . LEU A 1 139 ? 0.439 -2.039 3.635 1.00 88.62 139 LEU A C 1
ATOM 1140 O O . LEU A 1 139 ? 0.325 -0.818 3.704 1.00 88.62 139 LEU A O 1
ATOM 1144 N N . THR A 1 140 ? 1.460 -2.692 4.194 1.00 87.00 140 THR A N 1
ATOM 1145 C CA . THR A 1 140 ? 2.535 -2.015 4.934 1.00 87.00 140 THR A CA 1
ATOM 1146 C C . THR A 1 140 ? 3.225 -0.957 4.062 1.00 87.00 140 THR A C 1
ATOM 1148 O O . THR A 1 140 ? 3.441 0.169 4.512 1.00 87.00 140 THR A O 1
ATOM 1151 N N . MET A 1 141 ? 3.500 -1.280 2.794 1.00 88.19 141 MET A N 1
ATOM 1152 C CA . MET A 1 141 ? 4.080 -0.338 1.833 1.00 88.19 141 MET A CA 1
ATOM 1153 C C . MET A 1 141 ? 3.132 0.820 1.498 1.00 88.19 141 MET A C 1
ATOM 1155 O O . MET A 1 141 ? 3.596 1.955 1.411 1.00 88.19 141 MET A O 1
ATOM 1159 N N . MET A 1 142 ? 1.820 0.580 1.375 1.00 90.06 142 MET A N 1
ATOM 1160 C CA . MET A 1 142 ? 0.820 1.635 1.153 1.00 90.06 142 MET A CA 1
ATOM 1161 C C . MET A 1 142 ? 0.762 2.627 2.322 1.00 90.06 142 MET A C 1
ATOM 1163 O O . MET A 1 142 ? 0.737 3.839 2.105 1.00 90.06 142 MET A O 1
ATOM 1167 N N . TYR A 1 143 ? 0.797 2.142 3.566 1.00 87.94 143 TYR A N 1
ATOM 1168 C CA . TYR A 1 143 ? 0.874 3.017 4.741 1.00 87.94 143 TYR A CA 1
ATOM 1169 C C . TYR A 1 143 ? 2.173 3.817 4.778 1.00 87.94 143 TYR A C 1
ATOM 1171 O O . TYR A 1 143 ? 2.145 5.015 5.066 1.00 87.94 143 TYR A O 1
ATOM 1179 N N . MET A 1 144 ? 3.295 3.169 4.453 1.00 86.69 144 MET A N 1
ATOM 1180 C CA . MET A 1 144 ? 4.607 3.808 4.416 1.00 86.69 144 MET A CA 1
ATOM 1181 C C . MET A 1 144 ? 4.632 4.990 3.448 1.00 86.69 144 MET A C 1
ATOM 1183 O O . MET A 1 144 ? 5.074 6.071 3.822 1.00 86.69 144 MET A O 1
ATOM 1187 N N . ILE A 1 145 ? 4.124 4.819 2.226 1.00 85.12 145 ILE A N 1
ATOM 1188 C CA . ILE A 1 145 ? 4.078 5.915 1.250 1.00 85.12 145 ILE A CA 1
ATOM 1189 C C . ILE A 1 145 ? 3.017 6.958 1.617 1.00 85.12 145 ILE A C 1
ATOM 1191 O O . ILE A 1 145 ? 3.272 8.150 1.471 1.00 85.12 145 ILE A O 1
ATOM 1195 N N . LYS A 1 146 ? 1.846 6.561 2.134 1.00 86.88 146 LYS A N 1
ATOM 1196 C CA . LYS A 1 146 ? 0.760 7.498 2.471 1.00 86.88 146 LYS A CA 1
ATOM 1197 C C . LYS A 1 146 ? 1.150 8.470 3.577 1.00 86.88 146 LYS A C 1
ATOM 1199 O O . LYS A 1 146 ? 0.973 9.678 3.422 1.00 86.88 146 LYS A O 1
ATOM 1204 N N . TYR A 1 147 ? 1.682 7.945 4.675 1.00 85.00 147 TYR A N 1
ATOM 1205 C CA . TYR A 1 147 ? 1.988 8.729 5.873 1.00 85.00 147 TYR A CA 1
ATOM 1206 C C . TYR A 1 147 ? 3.455 9.152 5.962 1.00 85.00 147 TYR A C 1
ATOM 1208 O O . TYR A 1 147 ? 3.793 10.014 6.772 1.00 85.00 147 TYR A O 1
ATOM 1216 N N . GLY A 1 148 ? 4.306 8.601 5.096 1.00 81.62 148 GLY A N 1
ATOM 1217 C CA . GLY A 1 148 ? 5.747 8.750 5.188 1.00 81.62 148 GLY A CA 1
ATOM 1218 C C . GLY A 1 148 ? 6.334 7.898 6.313 1.00 81.62 148 GLY A C 1
ATOM 1219 O O . GLY A 1 148 ? 5.639 7.411 7.209 1.00 81.62 148 GLY A O 1
ATOM 1220 N N . ALA A 1 149 ? 7.646 7.714 6.272 1.00 80.12 149 ALA A N 1
ATOM 1221 C CA . ALA A 1 149 ? 8.384 6.988 7.292 1.00 80.12 149 ALA A CA 1
ATOM 1222 C C . ALA A 1 149 ? 9.831 7.465 7.366 1.00 80.12 149 ALA A C 1
ATOM 1224 O O . ALA A 1 149 ? 10.407 7.921 6.382 1.00 80.12 149 ALA A O 1
ATOM 1225 N N . MET A 1 150 ? 10.437 7.316 8.539 1.00 75.44 150 MET A N 1
ATOM 1226 C CA . MET A 1 150 ? 11.870 7.502 8.716 1.00 75.44 150 MET A CA 1
ATOM 1227 C C . MET A 1 150 ? 12.413 6.348 9.548 1.00 75.44 150 MET A C 1
ATOM 1229 O O . MET A 1 150 ? 11.928 6.094 10.651 1.00 75.44 150 MET A O 1
ATOM 1233 N N . ALA A 1 151 ? 13.406 5.651 9.011 1.00 71.44 151 ALA A N 1
ATOM 1234 C CA . ALA A 1 151 ? 14.053 4.506 9.645 1.00 71.44 151 ALA A CA 1
ATOM 1235 C C . ALA A 1 151 ? 15.441 4.311 9.028 1.00 71.44 151 ALA A C 1
ATOM 1237 O O . ALA A 1 151 ? 15.631 4.630 7.859 1.00 71.44 151 ALA A O 1
ATOM 1238 N N . ALA A 1 152 ? 16.422 3.828 9.793 1.00 66.12 152 ALA A N 1
ATOM 1239 C CA . ALA A 1 152 ? 17.804 3.626 9.326 1.00 66.12 152 ALA A CA 1
ATOM 1240 C C . ALA A 1 152 ? 18.463 4.830 8.603 1.00 66.12 152 ALA A C 1
ATOM 1242 O O . ALA A 1 152 ? 19.374 4.652 7.799 1.00 66.12 152 ALA A O 1
ATOM 1243 N N . GLY A 1 153 ? 18.012 6.065 8.854 1.00 65.81 153 GLY A N 1
ATOM 1244 C CA . GLY A 1 153 ? 18.480 7.248 8.117 1.00 65.81 153 GLY A CA 1
ATOM 1245 C C . GLY A 1 153 ? 17.938 7.376 6.683 1.00 65.81 153 GLY A C 1
ATOM 1246 O O . GLY A 1 153 ? 18.320 8.317 5.988 1.00 65.81 153 GLY A O 1
ATOM 1247 N N . LEU A 1 154 ? 17.042 6.479 6.259 1.00 67.94 154 LEU A N 1
ATOM 1248 C CA . LEU A 1 154 ? 16.211 6.606 5.062 1.00 67.94 154 LEU A CA 1
ATOM 1249 C C . LEU A 1 154 ? 14.953 7.405 5.399 1.00 67.94 154 LEU A C 1
ATOM 1251 O O . LEU A 1 154 ? 14.323 7.188 6.440 1.00 67.94 154 LEU A O 1
ATOM 1255 N N . VAL A 1 155 ? 14.580 8.313 4.500 1.00 72.12 155 VAL A N 1
ATOM 1256 C CA . VAL A 1 155 ? 13.324 9.061 4.582 1.00 72.12 155 VAL A CA 1
ATOM 1257 C C . VAL A 1 155 ? 12.439 8.649 3.413 1.00 72.12 155 VAL A C 1
ATOM 1259 O O . VAL A 1 155 ? 12.822 8.750 2.249 1.00 72.12 155 VAL A O 1
ATOM 1262 N N . VAL A 1 156 ? 11.238 8.184 3.734 1.00 75.31 156 VAL A N 1
ATOM 1263 C CA . VAL A 1 156 ? 10.139 8.019 2.787 1.00 75.31 156 VAL A CA 1
ATOM 1264 C C . VAL A 1 156 ? 9.210 9.202 2.995 1.00 75.31 156 VAL A C 1
ATOM 1266 O O . VAL A 1 156 ? 8.537 9.296 4.023 1.00 75.31 156 VAL A O 1
ATOM 1269 N N . SER A 1 157 ? 9.201 10.133 2.049 1.00 72.69 157 SER A N 1
ATOM 1270 C CA . SER A 1 157 ? 8.296 11.278 2.106 1.00 72.69 157 SER A CA 1
ATOM 1271 C C . SER A 1 157 ? 6.840 10.811 1.965 1.00 72.69 157 SER A C 1
ATOM 1273 O O . SER A 1 157 ? 6.566 9.905 1.176 1.00 72.69 157 SER A O 1
ATOM 1275 N N . PRO A 1 158 ? 5.883 11.408 2.696 1.00 75.38 158 PRO A N 1
ATOM 1276 C CA . PRO A 1 158 ? 4.469 11.119 2.482 1.00 75.38 158 PRO A CA 1
ATOM 1277 C C . PRO A 1 158 ? 4.046 11.502 1.059 1.00 75.38 158 PRO A C 1
ATOM 1279 O O . PRO A 1 158 ? 4.565 12.470 0.500 1.00 75.38 158 PRO A O 1
ATOM 1282 N N . LEU A 1 159 ? 3.052 10.804 0.499 1.00 66.56 159 LEU A N 1
ATOM 1283 C CA . LEU A 1 159 ? 2.535 11.007 -0.867 1.00 66.56 159 LEU A CA 1
ATOM 1284 C C . LEU A 1 159 ? 2.292 12.473 -1.233 1.00 66.56 159 LEU A C 1
ATOM 1286 O O . LEU A 1 159 ? 2.625 12.894 -2.337 1.00 66.56 159 LEU A O 1
ATOM 1290 N N . ALA A 1 160 ? 1.756 13.263 -0.299 1.00 56.75 160 ALA A N 1
ATOM 1291 C CA . ALA A 1 160 ? 1.479 14.687 -0.497 1.00 56.75 160 ALA A CA 1
ATOM 1292 C C . ALA A 1 160 ? 2.740 15.539 -0.765 1.00 56.75 160 ALA A C 1
ATOM 1294 O O . ALA A 1 160 ? 2.633 16.668 -1.237 1.00 56.75 160 ALA A O 1
ATOM 1295 N N . GLN A 1 161 ? 3.923 15.010 -0.448 1.00 57.34 161 GLN A N 1
ATOM 1296 C CA . GLN A 1 161 ? 5.228 15.656 -0.585 1.00 57.34 161 GLN A CA 1
ATOM 1297 C C . GLN A 1 161 ? 6.145 14.928 -1.576 1.00 57.34 161 GLN A C 1
ATOM 1299 O O . GLN A 1 161 ? 7.250 15.405 -1.834 1.00 57.34 161 GLN A O 1
ATOM 1304 N N . LEU A 1 162 ? 5.708 13.798 -2.148 1.00 56.41 162 LEU A N 1
ATOM 1305 C CA . LEU A 1 162 ? 6.505 13.038 -3.103 1.00 56.41 162 LEU A CA 1
ATOM 1306 C C . LEU A 1 162 ? 6.763 13.884 -4.357 1.00 56.41 162 LEU A C 1
ATOM 1308 O O . LEU A 1 162 ? 5.937 13.974 -5.265 1.00 56.41 162 LEU A O 1
ATOM 1312 N N . LYS A 1 163 ? 7.990 14.394 -4.467 1.00 54.34 163 LYS A N 1
ATOM 1313 C CA . LYS A 1 163 ? 8.610 14.728 -5.756 1.00 54.34 163 LYS A CA 1
ATOM 1314 C C . LYS A 1 163 ? 8.992 13.477 -6.553 1.00 54.34 163 LYS A C 1
ATOM 1316 O O . LYS A 1 163 ? 9.592 13.607 -7.608 1.00 54.34 163 LYS A O 1
ATOM 1321 N N . CYS A 1 164 ? 8.624 12.276 -6.094 1.00 50.50 164 CYS A N 1
ATOM 1322 C CA . CYS A 1 164 ? 9.076 10.964 -6.581 1.00 50.50 164 CYS A CA 1
ATOM 1323 C C . CYS A 1 164 ? 8.746 10.615 -8.032 1.00 50.50 164 CYS A C 1
ATOM 1325 O O . CYS A 1 164 ? 8.958 9.487 -8.463 1.00 50.50 164 CYS A O 1
ATOM 1327 N N . ILE A 1 165 ? 8.240 11.582 -8.783 1.00 52.44 165 ILE A N 1
ATOM 1328 C CA . ILE A 1 165 ? 8.019 11.501 -10.209 1.00 52.44 165 ILE A CA 1
ATOM 1329 C C . ILE A 1 165 ? 8.782 12.668 -10.855 1.00 52.44 165 ILE A C 1
ATOM 1331 O O . ILE A 1 165 ? 8.185 13.577 -11.447 1.00 52.44 165 ILE A O 1
ATOM 1335 N N . GLU A 1 166 ? 10.105 12.683 -10.663 1.00 48.22 166 GLU A N 1
ATOM 1336 C CA . GLU A 1 166 ? 11.009 13.586 -11.377 1.00 48.22 166 GLU A CA 1
ATOM 1337 C C . GLU A 1 166 ? 11.134 13.120 -12.833 1.00 48.22 166 GLU A C 1
ATOM 1339 O O . GLU A 1 166 ? 11.745 12.092 -13.130 1.00 48.22 166 GLU A O 1
ATOM 1344 N N . GLU A 1 167 ? 10.477 13.889 -13.705 1.00 46.22 167 GLU A N 1
ATOM 1345 C CA . GLU A 1 167 ? 10.773 14.136 -15.123 1.00 46.22 167 GLU A CA 1
ATOM 1346 C C . GLU A 1 167 ? 11.356 12.943 -15.900 1.00 46.22 167 GLU A C 1
ATOM 1348 O O . GLU A 1 167 ? 12.559 12.664 -15.924 1.00 46.22 167 GLU A O 1
ATOM 1353 N N . ILE A 1 168 ? 10.456 12.218 -16.562 1.00 41.84 168 ILE A N 1
ATOM 1354 C CA . ILE A 1 168 ? 10.766 11.530 -17.811 1.00 41.84 168 ILE A CA 1
ATOM 1355 C C . ILE A 1 168 ? 10.257 12.475 -18.901 1.00 41.84 168 ILE A C 1
ATOM 1357 O O . ILE A 1 168 ? 9.062 12.766 -18.928 1.00 41.84 168 ILE A O 1
ATOM 1361 N N . ASP A 1 169 ? 11.143 12.943 -19.780 1.00 43.38 169 ASP A N 1
ATOM 1362 C CA . ASP A 1 169 ? 10.838 13.736 -20.989 1.00 43.38 169 ASP A CA 1
ATOM 1363 C C . ASP A 1 169 ? 10.105 12.905 -22.070 1.00 43.38 169 ASP A C 1
ATOM 1365 O O . ASP A 1 169 ? 10.343 13.014 -23.269 1.00 43.38 169 ASP A O 1
ATOM 1369 N N . GLY A 1 170 ? 9.192 12.031 -21.652 1.00 50.19 170 GLY A N 1
ATOM 1370 C CA . GLY A 1 170 ? 8.435 11.144 -22.521 1.00 50.19 170 GLY A CA 1
ATOM 1371 C C . GLY A 1 170 ? 7.045 10.932 -21.951 1.00 50.19 170 GLY A C 1
ATOM 1372 O O . GLY A 1 170 ? 6.891 10.397 -20.854 1.00 50.19 170 GLY A O 1
ATOM 1373 N N . GLU A 1 171 ? 6.034 11.366 -22.703 1.00 48.44 171 GLU A N 1
ATOM 1374 C CA . GLU A 1 171 ? 4.607 11.200 -22.420 1.00 48.44 171 GLU A CA 1
ATOM 1375 C C . GLU A 1 171 ? 4.175 9.722 -22.449 1.00 48.44 171 GLU A C 1
ATOM 1377 O O . GLU A 1 171 ? 3.368 9.289 -23.269 1.00 48.44 171 GLU A O 1
ATOM 1382 N N . LEU A 1 172 ? 4.665 8.916 -21.513 1.00 59.31 172 LEU A N 1
ATOM 1383 C CA . LEU A 1 172 ? 4.040 7.641 -21.193 1.00 59.31 172 LEU A CA 1
ATOM 1384 C C . LEU A 1 172 ? 2.752 7.947 -20.421 1.00 59.31 172 LEU A C 1
ATOM 1386 O O . LEU A 1 172 ? 2.759 8.173 -19.208 1.00 59.31 172 LEU A O 1
ATOM 1390 N N . GLY A 1 173 ? 1.633 8.019 -21.149 1.00 61.81 173 GLY A N 1
ATOM 1391 C CA . GLY A 1 173 ? 0.325 8.453 -20.637 1.00 61.81 173 GLY A CA 1
ATOM 1392 C C . GLY A 1 173 ? -0.129 7.737 -19.357 1.00 61.81 173 GLY A C 1
ATOM 1393 O O . GLY A 1 173 ? -0.759 8.356 -18.498 1.00 61.81 173 GLY A O 1
ATOM 1394 N N . HIS A 1 174 ? 0.272 6.475 -19.172 1.00 68.38 174 HIS A N 1
ATOM 1395 C CA . HIS A 1 174 ? 0.006 5.696 -17.956 1.00 68.38 174 HIS A CA 1
ATOM 1396 C C . HIS A 1 174 ? 0.685 6.281 -16.707 1.00 68.38 174 HIS A C 1
ATOM 1398 O O . HIS A 1 174 ? 0.072 6.405 -15.649 1.00 68.38 174 HIS A O 1
ATOM 1404 N N . PHE A 1 175 ? 1.934 6.728 -16.824 1.00 69.25 175 PHE A N 1
ATOM 1405 C CA . PHE A 1 175 ? 2.672 7.299 -15.697 1.00 69.25 175 PHE A CA 1
ATOM 1406 C C . PHE A 1 175 ? 2.162 8.701 -15.329 1.00 69.25 175 PHE A C 1
ATOM 1408 O O . PHE A 1 175 ? 2.066 9.049 -14.151 1.00 69.25 175 PHE A O 1
ATOM 1415 N N . SER A 1 176 ? 1.732 9.477 -16.332 1.00 69.19 176 SER A N 1
ATOM 1416 C CA . SER A 1 176 ? 1.026 10.753 -16.127 1.00 69.19 176 SER A CA 1
ATOM 1417 C C . SER A 1 176 ? -0.292 10.559 -15.369 1.00 69.19 176 SER A C 1
ATOM 1419 O O . SER A 1 176 ? -0.624 11.347 -14.478 1.00 69.19 176 SER A O 1
ATOM 1421 N N . PHE A 1 177 ? -1.025 9.483 -15.667 1.00 74.44 177 PHE A N 1
ATOM 1422 C CA . PHE A 1 177 ? -2.234 9.115 -14.934 1.00 74.44 177 PHE A CA 1
ATOM 1423 C C . PHE A 1 177 ? -1.937 8.760 -13.473 1.00 74.44 177 PHE A C 1
ATOM 1425 O O . PHE A 1 177 ? -2.579 9.325 -12.583 1.00 74.44 177 PHE A O 1
ATOM 1432 N N . VAL A 1 178 ? -0.947 7.895 -13.218 1.00 75.88 178 VAL A N 1
ATOM 1433 C CA . VAL A 1 178 ? -0.540 7.534 -11.849 1.00 75.88 178 VAL A CA 1
ATOM 1434 C C . VAL A 1 178 ? -0.125 8.784 -11.079 1.00 75.88 178 VAL A C 1
ATOM 1436 O O . VAL A 1 178 ? -0.651 9.016 -9.999 1.00 75.88 178 VAL A O 1
ATOM 1439 N N . LYS A 1 179 ? 0.711 9.659 -11.656 1.00 75.62 179 LYS A N 1
ATOM 1440 C CA . LYS A 1 179 ? 1.139 10.918 -11.018 1.00 75.62 179 LYS A CA 1
ATOM 1441 C C . LYS A 1 179 ? -0.033 11.774 -10.543 1.00 75.62 179 LYS A C 1
ATOM 1443 O O . LYS A 1 179 ? -0.009 12.289 -9.430 1.00 75.62 179 LYS A O 1
ATOM 1448 N N . LYS A 1 180 ? -1.058 11.927 -11.385 1.00 78.06 180 LYS A N 1
ATOM 1449 C CA . LYS A 1 180 ? -2.234 12.757 -11.084 1.00 78.06 180 LYS A CA 1
ATOM 1450 C C . LYS A 1 180 ? -3.159 12.127 -10.045 1.00 78.06 180 LYS A C 1
ATOM 1452 O O . LYS A 1 180 ? -3.870 12.856 -9.363 1.00 78.06 180 LYS A O 1
ATOM 1457 N N . ASN A 1 181 ? -3.157 10.800 -9.933 1.00 81.81 181 ASN A N 1
ATOM 1458 C CA . ASN A 1 181 ? -4.120 10.059 -9.121 1.00 81.81 181 ASN A CA 1
ATOM 1459 C C . ASN A 1 181 ? -3.484 9.283 -7.961 1.00 81.81 181 ASN A C 1
ATOM 1461 O O . ASN A 1 181 ? -4.202 8.574 -7.267 1.00 81.81 181 ASN A O 1
ATOM 1465 N N . ILE A 1 182 ? -2.176 9.414 -7.719 1.00 83.88 182 ILE A N 1
ATOM 1466 C CA . ILE A 1 182 ? -1.439 8.535 -6.801 1.00 83.88 182 ILE A CA 1
ATOM 1467 C C . ILE A 1 182 ? -2.027 8.517 -5.388 1.00 83.88 182 ILE A C 1
ATOM 1469 O O . ILE A 1 182 ? -2.168 7.445 -4.816 1.00 83.88 182 ILE A O 1
ATOM 1473 N N . SER A 1 183 ? -2.440 9.673 -4.854 1.00 85.50 183 SER A N 1
ATOM 1474 C CA . SER A 1 183 ? -3.078 9.743 -3.532 1.00 85.50 183 SER A CA 1
ATOM 1475 C C . SER A 1 183 ? -4.328 8.875 -3.485 1.00 85.50 183 SER A C 1
ATOM 1477 O O . SER A 1 183 ? -4.444 8.012 -2.623 1.00 85.50 183 SER A O 1
ATOM 1479 N N . ARG A 1 184 ? -5.221 9.063 -4.463 1.00 85.69 184 ARG A N 1
ATOM 1480 C CA . ARG A 1 184 ? -6.451 8.288 -4.568 1.00 85.69 184 ARG A CA 1
ATOM 1481 C C . ARG A 1 184 ? -6.148 6.808 -4.755 1.00 85.69 184 ARG A C 1
ATOM 1483 O O . ARG A 1 184 ? -6.705 6.024 -4.017 1.00 85.69 184 ARG A O 1
ATOM 1490 N N . LEU A 1 185 ? -5.257 6.438 -5.679 1.00 87.12 185 LEU A N 1
ATOM 1491 C CA . LEU A 1 185 ? -4.901 5.038 -5.951 1.00 87.12 185 LEU A CA 1
ATOM 1492 C C . LEU A 1 185 ? -4.329 4.329 -4.715 1.00 87.12 185 LEU A C 1
ATOM 1494 O O . LEU A 1 185 ? -4.546 3.132 -4.555 1.00 87.12 185 LEU A O 1
ATOM 1498 N N . VAL A 1 186 ? -3.608 5.048 -3.849 1.00 88.69 186 VAL A N 1
ATOM 1499 C CA . VAL A 1 186 ? -3.115 4.490 -2.583 1.00 88.69 186 VAL A CA 1
ATOM 1500 C C . VAL A 1 186 ? -4.227 4.359 -1.552 1.00 88.69 186 VAL A C 1
ATOM 1502 O O . VAL A 1 186 ? -4.303 3.317 -0.910 1.00 88.69 186 VAL A O 1
ATOM 1505 N N . ASP A 1 187 ? -5.087 5.368 -1.394 1.00 88.31 187 ASP A N 1
ATOM 1506 C CA . ASP A 1 187 ? -6.251 5.285 -0.496 1.00 88.31 187 ASP A CA 1
ATOM 1507 C C . ASP A 1 187 ? -7.133 4.096 -0.865 1.00 88.31 187 ASP A C 1
ATOM 1509 O O . ASP A 1 187 ? -7.414 3.220 -0.057 1.00 88.31 187 ASP A O 1
ATOM 1513 N N . ASP A 1 188 ? -7.443 4.028 -2.145 1.00 87.50 188 ASP A N 1
ATOM 1514 C CA . ASP A 1 188 ? -8.175 2.968 -2.784 1.00 87.50 188 ASP A CA 1
ATOM 1515 C C . ASP A 1 188 ? -7.545 1.574 -2.528 1.00 87.50 188 ASP A C 1
ATOM 1517 O O . ASP A 1 188 ? -8.236 0.600 -2.214 1.00 87.50 188 ASP A O 1
ATOM 1521 N N . MET A 1 189 ? -6.219 1.456 -2.672 1.00 89.06 189 MET A N 1
ATOM 1522 C CA . MET A 1 189 ? -5.505 0.198 -2.442 1.00 89.06 189 MET A CA 1
ATOM 1523 C C . MET A 1 189 ? -5.505 -0.201 -0.963 1.00 89.06 189 MET A C 1
ATOM 1525 O O . MET A 1 189 ? -5.588 -1.390 -0.654 1.00 89.06 189 MET A O 1
ATOM 1529 N N . ILE A 1 190 ? -5.422 0.773 -0.051 1.00 89.00 190 ILE A N 1
ATOM 1530 C CA . ILE A 1 190 ? -5.558 0.540 1.391 1.00 89.00 190 ILE A CA 1
ATOM 1531 C C . ILE A 1 190 ? -6.953 0.009 1.688 1.00 89.00 190 ILE A C 1
ATOM 1533 O O . ILE A 1 190 ? -7.046 -1.046 2.301 1.00 89.00 190 ILE A O 1
ATOM 1537 N N . ASP A 1 191 ? -8.005 0.657 1.189 1.00 87.94 191 ASP A N 1
ATOM 1538 C CA . ASP A 1 191 ? -9.388 0.232 1.421 1.00 87.94 191 ASP A CA 1
ATOM 1539 C C . ASP A 1 191 ? -9.632 -1.193 0.896 1.00 87.94 191 ASP A C 1
ATOM 1541 O O . ASP A 1 191 ? -10.235 -2.030 1.576 1.00 87.94 191 ASP A O 1
ATOM 1545 N N . TYR A 1 192 ? -9.113 -1.505 -0.299 1.00 86.69 192 TYR A N 1
ATOM 1546 C CA . TYR A 1 192 ? -9.165 -2.854 -0.864 1.00 86.69 192 TYR A CA 1
ATOM 1547 C C . TYR A 1 192 ? -8.461 -3.875 0.033 1.00 86.69 192 TYR A C 1
ATOM 1549 O O . TYR A 1 192 ? -9.046 -4.904 0.376 1.00 86.69 192 TYR A O 1
ATOM 1557 N N . LEU A 1 193 ? -7.218 -3.590 0.433 1.00 86.62 193 LEU A N 1
ATOM 1558 C CA . LEU A 1 193 ? -6.424 -4.512 1.234 1.00 86.62 193 LEU A CA 1
ATOM 1559 C C . LEU A 1 193 ? -6.960 -4.642 2.653 1.00 86.62 193 LEU A C 1
ATOM 1561 O O . LEU A 1 193 ? -7.007 -5.756 3.150 1.00 86.62 193 LEU A O 1
ATOM 1565 N N . GLU A 1 194 ? -7.392 -3.574 3.316 1.00 84.19 194 GLU A N 1
ATOM 1566 C CA . GLU A 1 194 ? -8.048 -3.658 4.624 1.00 84.19 194 GLU A CA 1
ATOM 1567 C C . GLU A 1 194 ? -9.312 -4.519 4.524 1.00 84.19 194 GLU A C 1
ATOM 1569 O O . GLU A 1 194 ? -9.491 -5.421 5.340 1.00 84.19 194 GLU A O 1
ATOM 1574 N N . GLY A 1 195 ? -10.121 -4.338 3.473 1.00 79.12 195 GLY A N 1
ATOM 1575 C CA . GLY A 1 195 ? -11.305 -5.156 3.208 1.00 79.12 195 GLY A CA 1
ATOM 1576 C C . GLY A 1 195 ? -11.007 -6.648 3.015 1.00 79.12 195 GLY A C 1
ATOM 1577 O O . GLY A 1 195 ? -11.795 -7.489 3.449 1.00 79.12 195 GLY A O 1
ATOM 1578 N N . THR A 1 196 ? -9.864 -7.001 2.417 1.00 72.31 196 THR A N 1
ATOM 1579 C CA . THR A 1 196 ? -9.437 -8.405 2.264 1.00 72.31 196 THR A CA 1
ATOM 1580 C C . THR A 1 196 ? -8.688 -8.948 3.482 1.00 72.31 196 THR A C 1
ATOM 1582 O O . THR A 1 196 ? -8.710 -10.147 3.741 1.00 72.31 196 THR A O 1
ATOM 1585 N N . THR A 1 197 ? -8.015 -8.078 4.235 1.00 62.75 197 THR A N 1
ATOM 1586 C CA . THR A 1 197 ? -7.036 -8.437 5.271 1.00 62.75 197 THR A CA 1
ATOM 1587 C C . THR A 1 197 ? -7.648 -8.464 6.674 1.00 62.75 197 THR A C 1
ATOM 1589 O O . THR A 1 197 ? -7.182 -9.219 7.532 1.00 62.75 197 THR A O 1
ATOM 1592 N N . HIS A 1 198 ? -8.741 -7.726 6.914 1.00 52.06 198 HIS A N 1
ATOM 1593 C CA . HIS A 1 198 ? -9.456 -7.740 8.197 1.00 52.06 198 HIS A CA 1
ATOM 1594 C C . HIS A 1 198 ? -9.987 -9.132 8.583 1.00 52.06 198 HIS A C 1
ATOM 1596 O O . HIS A 1 198 ? -10.258 -9.366 9.754 1.00 52.06 198 HIS A O 1
ATOM 1602 N N . ALA A 1 199 ? -10.106 -10.077 7.643 1.00 46.00 199 ALA A N 1
ATOM 1603 C CA . ALA A 1 199 ? -10.492 -11.457 7.942 1.00 46.00 199 ALA A CA 1
ATOM 1604 C C . ALA A 1 199 ? -9.373 -12.277 8.624 1.00 46.00 199 ALA A C 1
ATOM 1606 O O . ALA A 1 199 ? -9.666 -13.249 9.321 1.00 46.00 199 ALA A O 1
ATOM 1607 N N . THR A 1 200 ? -8.107 -11.880 8.459 1.00 49.09 200 THR A N 1
ATOM 1608 C CA . THR A 1 200 ? -6.938 -12.700 8.831 1.00 49.09 200 THR A CA 1
ATOM 1609 C C . THR A 1 200 ? -6.215 -12.190 10.085 1.00 49.09 200 THR A C 1
ATOM 1611 O O . THR A 1 200 ? -5.604 -12.977 10.797 1.00 49.09 200 THR A O 1
ATOM 1614 N N . TYR A 1 201 ? -6.308 -10.895 10.416 1.00 48.72 201 TYR A N 1
ATOM 1615 C CA . TYR A 1 201 ? -5.545 -10.290 11.529 1.00 48.72 201 TYR A CA 1
ATOM 1616 C C . TYR A 1 201 ? -6.193 -10.437 12.910 1.00 48.72 201 TYR A C 1
ATOM 1618 O O . TYR A 1 201 ? -5.507 -10.310 13.916 1.00 48.72 201 TYR A O 1
ATOM 1626 N N . ILE A 1 202 ? -7.500 -10.703 12.979 1.00 46.88 202 ILE A N 1
ATOM 1627 C CA . ILE A 1 202 ? -8.241 -10.751 14.255 1.00 46.88 202 ILE A CA 1
ATOM 1628 C C . ILE A 1 202 ? -8.169 -12.146 14.911 1.00 46.88 202 ILE A C 1
ATOM 1630 O O . ILE A 1 202 ? -8.568 -12.306 16.059 1.00 46.88 202 ILE A O 1
ATOM 1634 N N . ASN A 1 203 ? -7.672 -13.165 14.199 1.00 42.59 203 ASN A N 1
ATOM 1635 C CA . ASN A 1 203 ? -7.738 -14.565 14.638 1.00 42.59 203 ASN A CA 1
ATOM 1636 C C . ASN A 1 203 ? -6.388 -15.196 15.009 1.00 42.59 203 ASN A C 1
ATOM 1638 O O . ASN A 1 203 ? -6.374 -16.344 15.449 1.00 42.59 203 ASN A O 1
ATOM 1642 N N . GLU A 1 204 ? -5.267 -14.489 14.863 1.00 47.22 204 GLU A N 1
ATOM 1643 C CA . GLU A 1 204 ? -3.939 -15.055 15.122 1.00 47.22 204 GLU A CA 1
ATOM 1644 C C . GLU A 1 204 ? -3.095 -14.154 16.022 1.00 47.22 204 GLU A C 1
ATOM 1646 O O . GLU A 1 204 ? -3.214 -12.930 16.008 1.00 47.22 204 GLU A O 1
ATOM 1651 N N . ASP A 1 205 ? -2.241 -14.790 16.826 1.00 48.31 205 ASP A N 1
ATOM 1652 C CA . ASP A 1 205 ? -1.317 -14.122 17.733 1.00 48.31 205 ASP A CA 1
ATOM 1653 C C . ASP A 1 205 ? -0.387 -13.196 16.928 1.00 48.31 205 ASP A C 1
ATOM 1655 O O . ASP A 1 205 ? 0.354 -13.700 16.070 1.00 48.31 205 ASP A O 1
ATOM 1659 N N . PRO A 1 206 ? -0.366 -11.875 17.195 1.00 47.16 206 PRO A N 1
ATOM 1660 C CA . PRO A 1 206 ? 0.527 -10.951 16.510 1.00 47.16 206 PRO A CA 1
ATOM 1661 C C . PRO A 1 206 ? 1.990 -11.411 16.585 1.00 47.16 206 PRO A C 1
ATOM 1663 O O . PRO A 1 206 ? 2.716 -11.200 15.618 1.00 47.16 206 PRO A O 1
ATOM 1666 N N . ALA A 1 207 ? 2.386 -12.116 17.664 1.00 44.31 207 ALA A N 1
ATOM 1667 C CA . ALA A 1 207 ? 3.691 -12.761 17.874 1.00 44.31 207 ALA A CA 1
ATOM 1668 C C . ALA A 1 207 ? 4.071 -13.831 16.831 1.00 44.31 207 ALA A C 1
ATOM 1670 O O . ALA A 1 207 ? 5.247 -14.053 16.543 1.00 44.31 207 ALA A O 1
ATOM 1671 N N . SER A 1 208 ? 3.084 -14.517 16.266 1.00 49.25 208 SER A N 1
ATOM 1672 C CA . SER A 1 208 ? 3.298 -15.682 15.399 1.00 49.25 208 SER A CA 1
ATOM 1673 C C . SER A 1 208 ? 3.448 -15.328 13.915 1.00 49.25 208 SER A C 1
ATOM 1675 O O . SER A 1 208 ? 4.024 -16.099 13.150 1.00 49.25 208 SER A O 1
ATOM 1677 N N . GLN A 1 209 ? 3.020 -14.126 13.515 1.00 48.97 209 GLN A N 1
ATOM 1678 C CA . GLN A 1 209 ? 3.098 -13.634 12.133 1.00 48.97 209 GLN A CA 1
ATOM 1679 C C . GLN A 1 209 ? 4.375 -12.816 11.835 1.00 48.97 209 GLN A C 1
ATOM 1681 O O . GLN A 1 209 ? 4.515 -12.261 10.745 1.00 48.97 209 GLN A O 1
ATOM 1686 N N . TRP A 1 210 ? 5.329 -12.726 12.774 1.00 52.25 210 TRP A N 1
ATOM 1687 C CA . TRP A 1 210 ? 6.524 -11.863 12.676 1.00 52.25 210 TRP A CA 1
ATOM 1688 C C . TRP A 1 210 ? 7.662 -12.368 11.774 1.00 52.25 210 TRP A C 1
ATOM 1690 O O . TRP A 1 210 ? 8.757 -11.806 11.824 1.00 52.25 210 TRP A O 1
ATOM 1700 N N . ASN A 1 211 ? 7.446 -13.348 10.894 1.00 47.97 211 ASN A N 1
ATOM 1701 C CA . ASN A 1 211 ? 8.397 -13.570 9.800 1.00 47.97 211 ASN A CA 1
ATOM 1702 C C . ASN A 1 211 ? 8.146 -12.528 8.705 1.00 47.97 211 ASN A C 1
ATOM 1704 O O . ASN A 1 211 ? 7.575 -12.809 7.653 1.00 47.97 211 ASN A O 1
ATOM 1708 N N . VAL A 1 212 ? 8.593 -11.294 8.961 1.00 53.22 212 VAL A N 1
ATOM 1709 C CA . VAL A 1 212 ? 8.730 -10.244 7.943 1.00 53.22 212 VAL A CA 1
ATOM 1710 C C . VAL A 1 212 ? 9.940 -10.599 7.079 1.00 53.22 212 VAL A C 1
ATOM 1712 O O . VAL A 1 212 ? 10.976 -9.940 7.096 1.00 53.22 212 VAL A O 1
ATOM 1715 N N . SER A 1 213 ? 9.850 -11.722 6.374 1.00 58.50 213 SER A N 1
ATOM 1716 C CA . SER A 1 213 ? 10.808 -12.048 5.334 1.00 58.50 213 SER A CA 1
ATOM 1717 C C . SER A 1 213 ? 10.558 -11.082 4.185 1.00 58.50 213 SER A C 1
ATOM 1719 O O . SER A 1 213 ? 9.416 -10.898 3.756 1.00 58.50 213 SER A O 1
ATOM 1721 N N . LEU A 1 214 ? 11.622 -10.441 3.701 1.00 65.88 214 LEU A N 1
ATOM 1722 C CA . LEU A 1 214 ? 11.553 -9.741 2.426 1.00 65.88 214 LEU A CA 1
ATOM 1723 C C . LEU A 1 214 ? 10.971 -10.702 1.377 1.00 65.88 214 LEU A C 1
ATOM 1725 O O . LEU A 1 214 ? 11.298 -11.894 1.418 1.00 65.88 214 LEU A O 1
ATOM 1729 N N . PRO A 1 215 ? 10.113 -10.213 0.467 1.00 73.06 215 PRO A N 1
ATOM 1730 C CA . PRO A 1 215 ? 9.628 -11.014 -0.643 1.00 73.06 215 PRO A CA 1
ATOM 1731 C C . PRO A 1 215 ? 10.790 -11.726 -1.333 1.00 73.06 215 PRO A C 1
ATOM 1733 O O . PRO A 1 215 ? 11.745 -11.075 -1.760 1.00 73.06 215 PRO A O 1
ATOM 1736 N N . ASP A 1 216 ? 10.717 -13.055 -1.433 1.00 80.19 216 ASP A N 1
ATOM 1737 C CA . ASP A 1 216 ? 11.635 -13.785 -2.300 1.00 80.19 216 ASP A CA 1
ATOM 1738 C C . ASP A 1 216 ? 11.390 -13.326 -3.736 1.00 80.19 216 ASP A C 1
ATOM 1740 O O . ASP A 1 216 ? 10.269 -13.403 -4.243 1.00 80.19 216 ASP A O 1
ATOM 1744 N N . LEU A 1 217 ? 12.429 -12.799 -4.376 1.00 77.62 217 LEU A N 1
ATOM 1745 C CA . LEU A 1 217 ? 12.292 -12.194 -5.692 1.00 77.62 217 LEU A CA 1
ATOM 1746 C C . LEU A 1 217 ? 11.984 -13.245 -6.766 1.00 77.62 217 LEU A C 1
ATOM 1748 O O . LEU A 1 217 ? 11.250 -12.950 -7.706 1.00 77.62 217 LEU A O 1
ATOM 1752 N N . GLY A 1 218 ? 12.520 -14.462 -6.623 1.00 80.56 218 GLY A N 1
ATOM 1753 C CA . GLY A 1 218 ? 12.243 -15.563 -7.546 1.00 80.56 218 GLY A CA 1
ATOM 1754 C C . GLY A 1 218 ? 10.760 -15.927 -7.553 1.00 80.56 218 GLY A C 1
ATOM 1755 O O . GLY A 1 218 ? 10.145 -16.019 -8.616 1.00 80.56 218 GLY A O 1
ATOM 1756 N N . ASP A 1 219 ? 10.172 -16.050 -6.365 1.00 85.19 219 ASP A N 1
ATOM 1757 C CA . ASP A 1 219 ? 8.735 -16.239 -6.192 1.00 85.19 219 ASP A CA 1
ATOM 1758 C C . ASP A 1 219 ? 7.923 -15.031 -6.681 1.00 85.19 219 ASP A C 1
ATOM 1760 O O . ASP A 1 219 ? 6.962 -15.217 -7.427 1.00 85.19 219 ASP A O 1
ATOM 1764 N N . LEU A 1 220 ? 8.341 -13.799 -6.361 1.00 85.31 220 LEU A N 1
ATOM 1765 C CA . LEU A 1 220 ? 7.662 -12.574 -6.801 1.00 85.31 220 LEU A CA 1
ATOM 1766 C C . LEU A 1 220 ? 7.538 -12.511 -8.327 1.00 85.31 220 LEU A C 1
ATOM 1768 O O . LEU A 1 220 ? 6.460 -12.231 -8.850 1.00 85.31 220 LEU A O 1
ATOM 1772 N N . ILE A 1 221 ? 8.629 -12.805 -9.040 1.00 85.12 221 ILE A N 1
ATOM 1773 C CA . ILE A 1 221 ? 8.677 -12.787 -10.508 1.00 85.12 221 ILE A CA 1
ATOM 1774 C C . ILE A 1 221 ? 7.661 -13.765 -11.113 1.00 85.12 221 ILE A C 1
ATOM 1776 O O . ILE A 1 221 ? 7.123 -13.487 -12.182 1.00 85.12 221 ILE A O 1
ATOM 1780 N N . SER A 1 222 ? 7.324 -14.865 -10.428 1.00 87.69 222 SER A N 1
ATOM 1781 C CA . SER A 1 222 ? 6.320 -15.824 -10.915 1.00 87.69 222 SER A CA 1
ATOM 1782 C C . SER A 1 222 ? 4.901 -15.241 -11.023 1.00 87.69 222 SER A C 1
ATOM 1784 O O . SER A 1 222 ? 4.074 -15.780 -11.763 1.00 87.69 222 SER A O 1
ATOM 1786 N N . TYR A 1 223 ? 4.636 -14.125 -10.335 1.00 87.12 223 TYR A N 1
ATOM 1787 C CA . TYR A 1 223 ? 3.379 -13.377 -10.403 1.00 87.12 223 TYR A CA 1
ATOM 1788 C C . TYR A 1 223 ? 3.435 -12.194 -11.370 1.00 87.12 223 TYR A C 1
ATOM 1790 O O . TYR A 1 223 ? 2.445 -11.485 -11.507 1.00 87.12 223 TYR A O 1
ATOM 1798 N N . LEU A 1 224 ? 4.563 -11.927 -12.028 1.00 86.19 224 LEU A N 1
ATOM 1799 C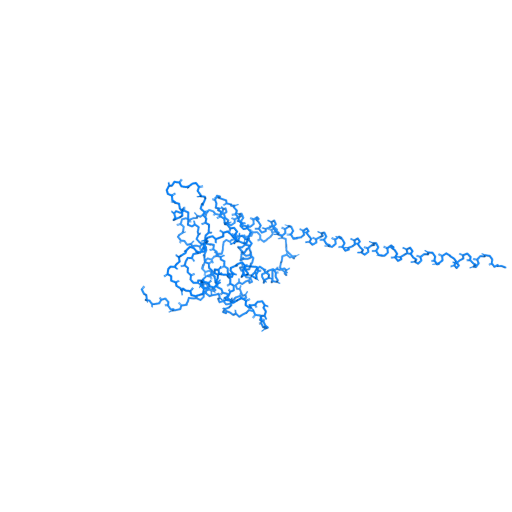 CA . LEU A 1 224 ? 4.696 -10.780 -12.924 1.00 86.19 224 LEU A CA 1
ATOM 1800 C C . LEU A 1 224 ? 4.609 -11.225 -14.379 1.00 86.19 224 LEU A C 1
ATOM 1802 O O . LEU A 1 224 ? 5.297 -12.150 -14.812 1.00 86.19 224 LEU A O 1
ATOM 1806 N N . LYS A 1 225 ? 3.785 -10.532 -15.170 1.00 82.50 225 LYS A N 1
ATOM 1807 C CA . LYS A 1 225 ? 3.825 -10.686 -16.626 1.00 82.50 225 LYS A CA 1
ATOM 1808 C C . LYS A 1 225 ? 4.983 -9.867 -17.167 1.00 82.50 225 LYS A C 1
ATOM 1810 O O . LYS A 1 225 ? 5.024 -8.651 -16.997 1.00 82.50 225 LYS A O 1
ATOM 1815 N N . VAL A 1 226 ? 5.899 -10.546 -17.848 1.00 68.88 226 VAL A N 1
ATOM 1816 C CA . VAL A 1 226 ? 6.857 -9.887 -18.732 1.00 68.88 226 VAL A CA 1
ATOM 1817 C C . VAL A 1 226 ? 6.094 -9.518 -19.996 1.00 68.88 226 VAL A C 1
ATOM 1819 O O . VAL A 1 226 ? 5.726 -10.395 -20.786 1.00 68.88 226 VAL A O 1
ATOM 1822 N N . ASP A 1 227 ? 5.808 -8.231 -20.170 1.00 62.12 227 ASP A N 1
ATOM 1823 C CA . ASP A 1 227 ? 5.251 -7.736 -21.419 1.00 62.12 227 ASP A CA 1
ATOM 1824 C C . ASP A 1 227 ? 6.295 -7.987 -22.516 1.00 62.12 227 ASP A C 1
ATOM 1826 O O . ASP A 1 227 ? 7.373 -7.3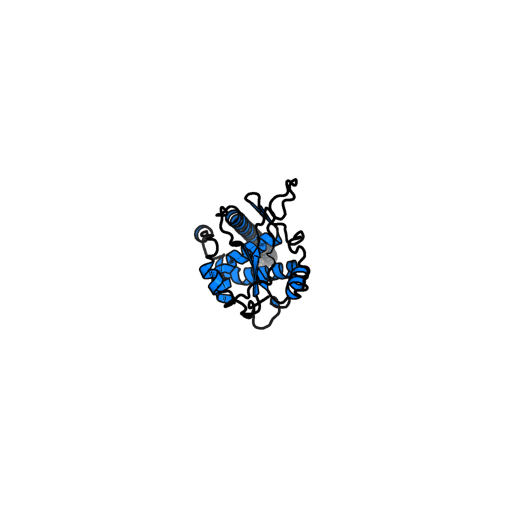99 -22.530 1.00 62.12 227 ASP A O 1
ATOM 1830 N N . LYS A 1 228 ? 6.001 -8.906 -23.444 1.00 49.38 228 LYS A N 1
ATOM 1831 C CA . LYS A 1 228 ? 6.924 -9.339 -24.517 1.00 49.38 228 LYS A CA 1
ATOM 1832 C C . LYS A 1 228 ? 7.272 -8.241 -25.541 1.00 49.38 228 LYS A C 1
ATOM 1834 O O . LYS A 1 228 ? 7.839 -8.545 -26.586 1.00 49.38 228 LYS A O 1
ATOM 1839 N N . ASN A 1 229 ? 6.949 -6.984 -25.253 1.00 44.25 229 ASN A N 1
ATOM 1840 C CA . ASN A 1 229 ? 7.246 -5.845 -26.111 1.00 44.25 229 ASN A CA 1
ATOM 1841 C C . ASN A 1 229 ? 8.620 -5.213 -25.829 1.00 44.25 229 ASN A C 1
ATOM 1843 O O . ASN A 1 229 ? 9.008 -4.306 -26.555 1.00 44.25 229 ASN A O 1
ATOM 1847 N N . GLU A 1 230 ? 9.408 -5.723 -24.877 1.00 43.88 230 GLU A N 1
ATOM 1848 C CA . GLU A 1 230 ? 10.828 -5.354 -24.723 1.00 43.88 230 GLU A CA 1
ATOM 1849 C C . GLU A 1 230 ? 11.728 -6.055 -25.762 1.00 43.88 230 GLU A C 1
ATOM 1851 O O . GLU A 1 230 ? 12.734 -6.687 -25.442 1.00 43.88 230 GLU A O 1
ATOM 1856 N N . SER A 1 231 ? 11.367 -5.955 -27.042 1.00 35.59 231 SER A N 1
ATOM 1857 C CA . SER A 1 231 ? 12.310 -6.198 -28.132 1.00 35.59 231 SER A CA 1
ATOM 1858 C C . SER A 1 231 ? 12.534 -4.903 -28.905 1.00 35.59 231 SER A C 1
ATOM 1860 O O . SER A 1 231 ? 11.687 -4.455 -29.668 1.00 35.59 231 SER A O 1
ATOM 1862 N N . VAL A 1 232 ? 13.748 -4.382 -28.718 1.00 38.03 232 VAL A N 1
ATOM 1863 C CA . VAL A 1 232 ? 14.437 -3.377 -29.536 1.00 38.03 232 VAL A CA 1
ATOM 1864 C C . VAL A 1 232 ? 13.946 -1.934 -29.383 1.00 38.03 232 VAL A C 1
ATOM 1866 O O . VAL A 1 232 ? 12.972 -1.504 -29.996 1.00 38.03 232 VAL A O 1
ATOM 1869 N N . SER A 1 233 ? 14.740 -1.138 -28.669 1.00 33.47 233 SER A N 1
ATOM 1870 C CA . SER A 1 233 ? 15.144 0.210 -29.092 1.00 33.47 233 SER A CA 1
ATOM 1871 C C . SER A 1 233 ? 16.539 0.498 -28.554 1.00 33.47 233 SER A C 1
ATOM 1873 O O . SER A 1 233 ? 16.746 0.263 -27.344 1.00 33.47 233 SER A O 1
#

Sequence (233 aa):
MDENLQKAQHSDQRKQPETLQQTQNSQQQQLQQRIQQQAQDKIDYQIVIHLRIQALLNTPSQELTIPRLFIVLPTDTGFICRQGGPRVADFRLYFLCECGTHTRTKNTKIPPEVHISKHEGYSVDKSKEFFDKYGPYVLTMMYMIKYGAMAAGLVVSPLAQLKCIEEIDGELGHFSFVKKNISRLVDDMIDYLEGTTHATYINEDPASQWNVSLPDLGDLISYLKVDKNESVS

Foldseek 3Di:
DPPVVVVVVVVVVVVVVVVVVVVVVVVVVVVVVVVVVVVVVVVVVVVLLQVLLQVVVPPDPDPDPDQLDKAKFFQDLCQVVDDPHDDQQGIFIWGKDQPQPVPCPVDDPDFREIATDPDLGFRFGPVVVVCVPCLSVNLSSLCCQQVWHDYPSYTYDHVVPDPRPPDDVDPPVSVVVCNVCVNSRSVVSNVVSCVVCVVPPVPDDSVVPPPSDRPDVVVVVVRTDDPPPPDDD

Organism: NCBI:txid1440133

Radius of gyration: 26.5 Å; chains: 1; bounding box: 88×36×83 Å

pLDDT: mean 70.51, std 15.61, range [33.47, 93.19]

Secondary structure (DSSP, 8-state):
--HHHHHHHHHHHHHHHHHHHHHHHHHHHHHHHHHHHHHHHHHHHHHHHHHHHHHHHHS---S--S--EEEEEES-TTGGG-TT---TTSEEEEEEE--TTTS--TT--PPPB-EE-SS--EEESSHHHHHHHHHHHHHHHHHHHHH-EEETTEEE--GGG---S---SS--HHHHHHHHHHHHHHHHHHHHHHHHHTTTSSSS-GGGG---PPPPHHHHHTTEE--TT----